Protein AF-A0AAW0IHX3-F1 (afdb_monomer_lite)

Structure (mmCIF, N/CA/C/O backbone):
data_AF-A0AAW0IHX3-F1
#
_entry.id   AF-A0AAW0IHX3-F1
#
loop_
_atom_site.group_PDB
_atom_site.id
_atom_site.type_symbol
_atom_site.label_atom_id
_atom_site.label_alt_id
_atom_site.label_comp_id
_atom_site.label_asym_id
_atom_site.label_entity_id
_atom_site.label_seq_id
_atom_site.pdbx_PDB_ins_code
_atom_site.Cartn_x
_atom_site.Cartn_y
_atom_site.Cartn_z
_atom_site.occupancy
_atom_site.B_iso_or_equiv
_atom_site.auth_seq_id
_atom_site.auth_comp_id
_atom_site.auth_asym_id
_atom_site.auth_atom_id
_atom_site.pdbx_PDB_model_num
ATOM 1 N N . MET A 1 1 ? -5.216 -9.446 25.957 1.00 57.12 1 MET A N 1
ATOM 2 C CA . MET A 1 1 ? -5.315 -8.265 25.065 1.00 57.12 1 MET A CA 1
ATOM 3 C C . MET A 1 1 ? -5.755 -8.734 23.684 1.00 57.12 1 MET A C 1
ATOM 5 O O . MET A 1 1 ? -5.254 -9.753 23.235 1.00 57.12 1 MET A O 1
ATOM 9 N N . THR A 1 2 ? -6.696 -8.056 23.021 1.00 69.50 2 THR A N 1
ATOM 10 C CA . THR A 1 2 ? -7.179 -8.471 21.688 1.00 69.50 2 THR A CA 1
ATOM 11 C C . THR A 1 2 ? -6.215 -8.044 20.578 1.00 69.50 2 THR A C 1
ATOM 13 O O . THR A 1 2 ? -6.018 -6.844 20.378 1.00 69.50 2 THR A O 1
ATOM 16 N N . THR A 1 3 ? -5.701 -8.994 19.799 1.00 82.88 3 THR A N 1
ATOM 17 C CA . THR A 1 3 ? -4.815 -8.763 18.642 1.00 82.88 3 THR A CA 1
ATOM 18 C C . THR A 1 3 ? -5.499 -7.957 17.532 1.00 82.88 3 THR A C 1
ATOM 20 O O . THR A 1 3 ? -6.647 -8.215 17.170 1.00 82.88 3 THR A O 1
ATOM 23 N N . THR A 1 4 ? -4.835 -6.928 17.014 1.00 85.62 4 THR A N 1
ATOM 24 C CA . THR A 1 4 ? -5.223 -6.173 15.814 1.00 85.62 4 THR A CA 1
ATOM 25 C C . THR A 1 4 ? -4.758 -6.935 14.582 1.00 85.62 4 THR A C 1
ATOM 27 O O . THR A 1 4 ? -3.584 -7.268 14.488 1.00 85.62 4 THR A O 1
ATOM 30 N N . ARG A 1 5 ? -5.655 -7.211 13.638 1.00 87.94 5 ARG A N 1
ATOM 31 C CA . ARG A 1 5 ? -5.316 -7.947 12.415 1.00 87.94 5 ARG A CA 1
ATOM 32 C C . ARG A 1 5 ? -5.155 -6.972 11.257 1.00 87.94 5 ARG A C 1
ATOM 34 O O . ARG A 1 5 ? -6.000 -6.093 11.088 1.00 87.94 5 ARG A O 1
ATOM 41 N N . VAL A 1 6 ? -4.089 -7.132 10.486 1.00 89.06 6 VAL A N 1
ATOM 42 C CA . VAL A 1 6 ? -3.817 -6.386 9.254 1.00 89.06 6 VAL A CA 1
ATOM 43 C C . VAL A 1 6 ? -3.766 -7.390 8.110 1.00 89.06 6 VAL A C 1
ATOM 45 O O . VAL A 1 6 ? -3.046 -8.379 8.180 1.00 89.06 6 VAL A O 1
ATOM 48 N N . TYR A 1 7 ? -4.530 -7.148 7.053 1.00 88.44 7 TYR A N 1
ATOM 49 C CA . TYR A 1 7 ? -4.532 -8.007 5.873 1.00 88.44 7 TYR A CA 1
ATOM 50 C C . TYR A 1 7 ? -3.811 -7.291 4.739 1.00 88.44 7 TYR A C 1
ATOM 52 O O . TYR A 1 7 ? -4.197 -6.190 4.350 1.00 88.44 7 TYR A O 1
ATOM 60 N N . VAL A 1 8 ? -2.757 -7.912 4.223 1.00 89.62 8 VAL A N 1
ATOM 61 C CA . VAL A 1 8 ? -2.025 -7.443 3.048 1.00 89.62 8 VAL A CA 1
ATOM 62 C C . VAL A 1 8 ? -2.529 -8.258 1.866 1.00 89.62 8 VAL A C 1
ATOM 64 O O . VAL A 1 8 ? -2.062 -9.368 1.606 1.00 89.62 8 VAL A O 1
ATOM 67 N N . VAL A 1 9 ? -3.542 -7.715 1.198 1.00 86.06 9 VAL A N 1
ATOM 68 C CA . VAL A 1 9 ? -4.160 -8.330 0.023 1.00 86.06 9 VAL A CA 1
ATOM 69 C C . VAL A 1 9 ? -3.419 -7.854 -1.219 1.00 86.06 9 VAL A C 1
ATOM 71 O O . VAL A 1 9 ? -3.250 -6.650 -1.404 1.00 86.06 9 VAL A O 1
ATOM 74 N N . TYR A 1 10 ? -2.952 -8.778 -2.054 1.00 86.12 10 TYR A N 1
ATOM 75 C CA . TYR A 1 10 ? -2.171 -8.427 -3.237 1.00 86.12 10 TYR A CA 1
ATOM 76 C C . TYR A 1 10 ? -2.374 -9.405 -4.391 1.00 86.12 10 TYR A C 1
ATOM 78 O O . TYR A 1 10 ? -2.813 -10.538 -4.212 1.00 86.12 10 TYR A O 1
ATOM 86 N N . TYR A 1 11 ? -2.000 -8.958 -5.583 1.00 83.12 11 TYR A N 1
ATOM 87 C CA . TYR A 1 11 ? -1.895 -9.769 -6.788 1.00 83.12 11 TYR A CA 1
ATOM 88 C C . TYR A 1 11 ? -0.521 -9.514 -7.420 1.00 83.12 11 TYR A C 1
ATOM 90 O O . TYR A 1 11 ? -0.034 -8.380 -7.410 1.00 83.12 11 TYR A O 1
ATOM 98 N N . SER A 1 12 ? 0.128 -10.552 -7.949 1.00 83.75 12 SER A N 1
ATOM 99 C CA . SER A 1 12 ? 1.419 -10.411 -8.624 1.00 83.75 12 SER A CA 1
ATOM 100 C C . SER A 1 12 ? 1.607 -11.457 -9.713 1.00 83.75 12 SER A C 1
ATOM 102 O O . SER A 1 12 ? 1.508 -12.647 -9.435 1.00 83.75 12 SER A O 1
ATOM 104 N N . LEU A 1 13 ? 1.936 -11.000 -10.925 1.00 80.94 13 LEU A N 1
ATOM 105 C CA . LEU A 1 13 ? 2.270 -11.871 -12.056 1.00 80.94 13 LEU A CA 1
ATOM 106 C C . LEU A 1 13 ? 3.765 -12.226 -12.103 1.00 80.94 13 LEU A C 1
ATOM 108 O O . LEU A 1 13 ? 4.137 -13.350 -12.414 1.00 80.94 13 LEU A O 1
ATOM 112 N N . HIS A 1 14 ? 4.625 -11.256 -11.781 1.00 83.69 14 HIS A N 1
ATOM 113 C CA . HIS A 1 14 ? 6.085 -11.368 -11.908 1.00 83.69 14 HIS A CA 1
ATOM 114 C C . HIS A 1 14 ? 6.816 -11.242 -10.560 1.00 83.69 14 HIS A C 1
ATOM 116 O O . HIS A 1 14 ? 7.972 -10.841 -10.526 1.00 83.69 14 HIS A O 1
ATOM 122 N N . GLY A 1 15 ? 6.134 -11.453 -9.431 1.00 88.81 15 GLY A N 1
ATOM 123 C CA . GLY A 1 15 ? 6.738 -11.431 -8.089 1.00 88.81 15 GLY A CA 1
ATOM 124 C C . GLY A 1 15 ? 7.062 -10.046 -7.502 1.00 88.81 15 GLY A C 1
ATOM 125 O O . GLY A 1 15 ? 7.165 -9.908 -6.292 1.00 88.81 15 GLY A O 1
ATOM 126 N N . HIS A 1 16 ? 7.148 -8.976 -8.296 1.00 93.88 16 HIS A N 1
ATOM 127 C CA . HIS A 1 16 ? 7.488 -7.632 -7.790 1.00 93.88 16 HIS A CA 1
ATOM 128 C C . HIS A 1 16 ? 6.536 -7.131 -6.692 1.00 93.88 16 HIS A C 1
ATOM 130 O O . HIS A 1 16 ? 6.966 -6.593 -5.672 1.00 93.88 16 HIS A O 1
ATOM 136 N N . VAL A 1 17 ? 5.225 -7.310 -6.895 1.00 92.94 17 VAL A N 1
ATOM 137 C CA . VAL A 1 17 ? 4.208 -6.913 -5.905 1.00 92.94 17 VAL A CA 1
ATOM 138 C C . VAL A 1 17 ? 4.218 -7.867 -4.713 1.00 92.94 17 VAL A C 1
ATOM 140 O O . VAL A 1 17 ? 3.988 -7.422 -3.596 1.00 92.94 17 VAL A O 1
ATOM 143 N N . GLU A 1 18 ? 4.537 -9.145 -4.920 1.00 93.19 18 GLU A N 1
ATOM 144 C CA . GLU A 1 18 ? 4.732 -10.100 -3.827 1.00 93.19 18 GLU A CA 1
ATOM 145 C C . GLU A 1 18 ? 5.894 -9.681 -2.917 1.00 93.19 18 GLU A C 1
ATOM 147 O O . GLU A 1 18 ? 5.727 -9.627 -1.699 1.00 93.19 18 GLU A O 1
ATOM 152 N N . THR A 1 19 ? 7.045 -9.315 -3.486 1.00 97.00 19 THR A N 1
ATOM 153 C CA . THR A 1 19 ? 8.199 -8.811 -2.728 1.00 97.00 19 THR A CA 1
ATOM 154 C C . THR A 1 19 ? 7.819 -7.573 -1.917 1.00 97.00 19 THR A C 1
ATOM 156 O O . THR A 1 19 ? 8.082 -7.509 -0.717 1.00 97.00 19 THR A O 1
ATOM 159 N N . MET A 1 20 ? 7.108 -6.623 -2.531 1.00 97.56 20 MET A N 1
ATOM 160 C CA . MET A 1 20 ? 6.588 -5.450 -1.822 1.00 97.56 20 MET A CA 1
ATOM 161 C C . MET A 1 20 ? 5.604 -5.841 -0.709 1.00 97.56 20 MET A C 1
ATOM 163 O O . MET A 1 20 ? 5.701 -5.321 0.399 1.00 97.56 20 MET A O 1
ATOM 167 N N . ALA A 1 21 ? 4.684 -6.776 -0.964 1.00 95.75 21 ALA A N 1
ATOM 168 C CA . ALA A 1 21 ? 3.698 -7.239 0.011 1.00 95.75 21 ALA A CA 1
ATOM 169 C C . ALA A 1 21 ? 4.365 -7.886 1.232 1.00 95.75 21 ALA A C 1
ATOM 171 O O . ALA A 1 21 ? 3.960 -7.628 2.367 1.00 95.75 21 ALA A O 1
ATOM 172 N N . ARG A 1 22 ? 5.418 -8.684 1.017 1.00 96.50 22 ARG A N 1
ATOM 173 C CA . ARG A 1 22 ? 6.225 -9.280 2.092 1.00 96.50 22 ARG A CA 1
ATOM 174 C C . ARG A 1 22 ? 6.874 -8.204 2.957 1.00 96.50 22 ARG A C 1
ATOM 176 O O . ARG A 1 22 ? 6.823 -8.309 4.180 1.00 96.50 22 ARG A O 1
ATOM 183 N N . GLU A 1 23 ? 7.394 -7.135 2.362 1.00 97.62 23 GLU A N 1
ATOM 184 C CA . GLU A 1 23 ? 7.945 -6.014 3.133 1.00 97.62 23 GLU A CA 1
ATOM 185 C C . GLU A 1 23 ? 6.883 -5.205 3.877 1.00 97.62 23 GLU A C 1
ATOM 187 O O . GLU A 1 23 ? 7.080 -4.863 5.044 1.00 97.62 23 GLU A O 1
ATOM 192 N N . VAL A 1 24 ? 5.716 -4.966 3.272 1.00 96.81 24 VAL A N 1
ATOM 193 C CA . VAL A 1 24 ? 4.570 -4.365 3.975 1.00 96.81 24 VAL A CA 1
ATOM 194 C C . VAL A 1 24 ? 4.177 -5.224 5.182 1.00 96.81 24 VAL A C 1
ATOM 196 O O . VAL A 1 24 ? 3.977 -4.699 6.279 1.00 96.81 24 VAL A O 1
ATOM 199 N N . GLN A 1 25 ? 4.112 -6.547 5.019 1.00 94.94 25 GLN A N 1
ATOM 200 C CA . GLN A 1 25 ? 3.820 -7.471 6.115 1.00 94.94 25 GLN A CA 1
ATOM 201 C C . GLN A 1 25 ? 4.887 -7.392 7.215 1.00 94.94 25 GLN A C 1
ATOM 203 O O . GLN A 1 25 ? 4.541 -7.287 8.395 1.00 94.94 25 GLN A O 1
ATOM 208 N N . ARG A 1 26 ? 6.177 -7.410 6.851 1.00 94.50 26 ARG A N 1
ATOM 209 C CA . ARG A 1 26 ? 7.289 -7.257 7.802 1.00 94.50 26 ARG A CA 1
ATOM 210 C C . ARG A 1 26 ? 7.170 -5.956 8.587 1.00 94.50 26 ARG A C 1
ATOM 212 O O . ARG A 1 26 ? 7.271 -5.984 9.810 1.00 94.50 26 ARG A O 1
ATOM 219 N N . GLY A 1 27 ? 6.889 -4.849 7.908 1.00 93.88 27 GLY A N 1
ATOM 220 C CA . GLY A 1 27 ? 6.652 -3.548 8.526 1.00 93.88 27 GLY A CA 1
ATOM 221 C C . GLY A 1 27 ? 5.501 -3.560 9.528 1.00 93.88 27 GLY A C 1
ATOM 222 O O . GLY A 1 27 ? 5.648 -3.104 10.662 1.00 93.88 27 GLY A O 1
ATOM 223 N N . ALA A 1 28 ? 4.362 -4.135 9.138 1.00 92.06 28 ALA A N 1
ATOM 224 C CA . ALA A 1 28 ? 3.187 -4.243 9.998 1.00 92.06 28 ALA A CA 1
ATOM 225 C C . ALA A 1 28 ? 3.446 -5.114 11.243 1.00 92.06 28 ALA A C 1
ATOM 227 O O . ALA A 1 28 ? 3.027 -4.757 12.346 1.00 92.06 28 ALA A O 1
ATOM 228 N N . ASN A 1 29 ? 4.191 -6.213 11.092 1.00 89.62 29 ASN A N 1
ATOM 229 C CA . ASN A 1 29 ? 4.589 -7.082 12.203 1.00 89.62 29 ASN A CA 1
ATOM 230 C C . ASN A 1 29 ? 5.676 -6.451 13.093 1.00 89.62 29 ASN A C 1
ATOM 232 O O . ASN A 1 29 ? 5.719 -6.723 14.291 1.00 89.62 29 ASN A O 1
ATOM 236 N N . ALA A 1 30 ? 6.519 -5.559 12.563 1.00 87.31 30 ALA A N 1
ATOM 237 C CA . ALA A 1 30 ? 7.581 -4.896 13.325 1.00 87.31 30 ALA A CA 1
ATOM 238 C C . ALA A 1 30 ? 7.064 -3.969 14.438 1.00 87.31 30 ALA A C 1
ATOM 240 O O . ALA A 1 30 ? 7.813 -3.647 15.363 1.00 87.31 30 ALA A O 1
ATOM 241 N N . VAL A 1 31 ? 5.772 -3.610 14.421 1.00 73.94 31 VAL A N 1
ATOM 242 C CA . VAL A 1 31 ? 5.093 -2.952 15.554 1.00 73.94 31 VAL A CA 1
ATOM 243 C C . VAL A 1 31 ? 5.245 -3.766 16.858 1.00 73.94 31 VAL A C 1
ATOM 245 O O . VAL A 1 31 ? 5.145 -3.205 17.949 1.00 73.94 31 VAL A O 1
ATOM 248 N N . GLN A 1 32 ? 5.562 -5.065 16.767 1.00 58.25 32 GLN A N 1
ATOM 249 C CA . GLN A 1 32 ? 5.815 -5.959 17.899 1.00 58.25 32 GLN A CA 1
ATOM 250 C C . GLN A 1 32 ? 7.248 -5.929 18.485 1.00 58.25 32 GLN A C 1
ATOM 252 O O . GLN A 1 32 ? 7.412 -6.421 19.598 1.00 58.25 32 GLN A O 1
ATOM 257 N N . HIS A 1 33 ? 8.276 -5.392 17.804 1.00 47.62 33 HIS A N 1
ATOM 258 C CA . HIS A 1 33 ? 9.694 -5.680 18.141 1.00 47.62 33 H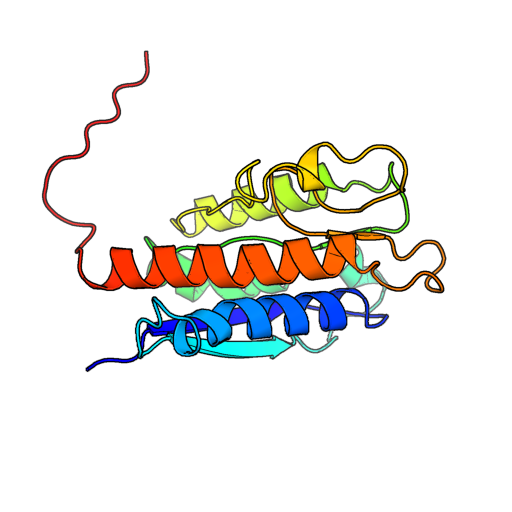IS A CA 1
ATOM 259 C C . HIS A 1 33 ? 10.630 -4.464 18.366 1.00 47.62 33 HIS A C 1
ATOM 261 O O . HIS A 1 33 ? 11.846 -4.628 18.389 1.00 47.62 33 HIS A O 1
ATOM 267 N N . GLY A 1 34 ? 10.113 -3.245 18.555 1.00 43.88 34 GLY A N 1
ATOM 268 C CA . GLY A 1 34 ? 10.930 -2.051 18.858 1.00 43.88 34 GLY A CA 1
ATOM 269 C C . GLY A 1 34 ? 10.996 -1.655 20.343 1.00 43.88 34 GLY A C 1
ATOM 270 O O . GLY A 1 34 ? 10.252 -2.166 21.169 1.00 43.88 34 GLY A O 1
ATOM 271 N N . ALA A 1 35 ? 11.814 -0.650 20.684 1.00 43.22 35 ALA A N 1
ATOM 272 C CA . ALA A 1 35 ? 11.821 -0.018 22.019 1.00 43.22 35 ALA A CA 1
ATOM 273 C C . ALA A 1 35 ? 10.464 0.628 22.404 1.00 43.22 35 ALA A C 1
ATOM 275 O O . ALA A 1 35 ? 10.203 0.874 23.574 1.00 43.22 35 ALA A O 1
ATOM 276 N N . ASN A 1 36 ? 9.585 0.827 21.411 1.00 45.81 36 ASN A N 1
ATOM 277 C CA . ASN A 1 36 ? 8.172 1.195 21.546 1.00 45.81 36 ASN A CA 1
ATOM 278 C C . ASN A 1 36 ? 7.240 0.061 21.055 1.00 45.81 36 ASN A C 1
ATOM 280 O O . ASN A 1 36 ? 6.198 0.330 20.460 1.00 45.81 36 ASN A O 1
ATOM 284 N N . ALA A 1 37 ? 7.641 -1.207 21.215 1.00 47.50 37 ALA A N 1
ATOM 285 C CA . ALA A 1 37 ? 6.877 -2.383 20.806 1.00 47.50 37 ALA A CA 1
ATOM 286 C C . ALA A 1 37 ? 5.513 -2.389 21.488 1.00 47.50 37 ALA A C 1
ATOM 288 O O . ALA A 1 37 ? 5.384 -2.672 22.680 1.00 47.50 37 ALA A O 1
ATOM 289 N N . VAL A 1 38 ? 4.466 -2.117 20.720 1.00 49.72 38 VAL A N 1
ATOM 290 C CA . VAL A 1 38 ? 3.107 -2.234 21.227 1.00 49.72 38 VAL A CA 1
ATOM 291 C C . VAL A 1 38 ? 2.623 -3.617 20.805 1.00 49.72 38 VAL A C 1
ATOM 293 O O . VAL A 1 38 ? 2.149 -3.792 19.684 1.00 49.72 38 VAL A O 1
ATOM 296 N N . GLN A 1 39 ? 2.717 -4.606 21.697 1.00 59.22 39 GLN A N 1
ATOM 297 C CA . GLN A 1 39 ? 2.256 -5.985 21.467 1.00 59.22 39 GLN A CA 1
ATOM 298 C C . GLN A 1 39 ? 0.830 -6.047 20.889 1.00 59.22 39 GLN A C 1
ATOM 300 O O . GLN A 1 39 ? -0.045 -5.279 21.297 1.00 59.22 39 GLN A O 1
ATOM 305 N N . GLY A 1 40 ? 0.576 -6.971 19.958 1.00 71.44 40 GLY A N 1
ATOM 306 C CA . GLY A 1 40 ? -0.779 -7.290 19.493 1.00 71.44 40 GLY A CA 1
ATOM 307 C C . GLY A 1 40 ? -1.178 -6.726 18.127 1.00 71.44 40 GLY A C 1
ATOM 308 O O . GLY A 1 40 ? -2.321 -6.300 17.989 1.00 71.44 40 GLY A O 1
ATOM 309 N N . VAL A 1 41 ? -0.282 -6.717 17.133 1.00 81.44 41 VAL A N 1
ATOM 310 C CA . VAL A 1 41 ? -0.651 -6.608 15.703 1.00 81.44 41 VAL A CA 1
ATOM 311 C C . VAL A 1 41 ? -0.205 -7.869 14.972 1.00 81.44 41 VAL A C 1
ATOM 313 O O . VAL A 1 41 ? 0.942 -8.251 15.123 1.00 81.44 41 VAL A O 1
ATOM 316 N N . GLU A 1 42 ? -1.064 -8.488 14.174 1.00 85.12 42 GLU A N 1
ATOM 317 C CA . GLU A 1 42 ? -0.737 -9.643 13.333 1.00 85.12 42 GLU A CA 1
ATOM 318 C C . GLU A 1 42 ? -1.066 -9.314 11.876 1.00 85.12 42 GLU A C 1
ATOM 320 O O . GLU A 1 42 ? -2.214 -8.982 11.565 1.00 85.12 42 GLU A O 1
ATOM 325 N N . ALA A 1 43 ? -0.068 -9.384 10.993 1.00 85.69 43 ALA A N 1
ATOM 326 C CA . ALA A 1 43 ? -0.239 -9.141 9.568 1.00 85.69 43 ALA A CA 1
ATOM 327 C C . ALA A 1 43 ? -0.254 -10.446 8.758 1.00 85.69 43 ALA A C 1
ATOM 329 O O . ALA A 1 43 ? 0.708 -11.219 8.778 1.00 85.69 43 ALA A O 1
ATOM 330 N N . THR A 1 44 ? -1.317 -10.663 7.986 1.00 87.06 44 THR A N 1
ATOM 331 C CA . THR A 1 44 ? -1.504 -11.841 7.128 1.00 87.06 44 THR A CA 1
ATOM 332 C C . THR A 1 44 ? -1.417 -11.443 5.655 1.00 87.06 44 THR A C 1
ATOM 334 O O . THR A 1 44 ? -2.086 -10.502 5.228 1.00 87.06 44 THR A O 1
ATOM 337 N N . LEU A 1 45 ? -0.610 -12.165 4.873 1.00 84.56 45 LEU A N 1
ATOM 338 C CA . LEU A 1 45 ? -0.581 -12.048 3.413 1.00 84.56 45 LEU A CA 1
ATOM 339 C C . LEU A 1 45 ? -1.737 -12.840 2.806 1.00 84.56 45 LEU A C 1
ATOM 341 O O . LEU A 1 45 ? -1.871 -14.030 3.084 1.00 84.56 45 LEU A O 1
ATOM 345 N N . TRP A 1 46 ? -2.504 -12.206 1.926 1.00 79.94 46 TRP A N 1
ATOM 346 C CA . TRP A 1 46 ? -3.502 -12.865 1.089 1.00 79.94 46 TRP A CA 1
ATOM 347 C C . TRP A 1 46 ? -3.219 -12.555 -0.376 1.00 79.94 46 TRP A C 1
ATOM 349 O O . TRP A 1 46 ? -3.464 -11.448 -0.852 1.00 79.94 46 TRP A O 1
ATOM 359 N N . GLN A 1 47 ? -2.688 -13.547 -1.088 1.00 75.25 47 GLN A N 1
ATOM 360 C CA . GLN A 1 47 ? -2.535 -13.458 -2.531 1.00 75.25 47 GLN A CA 1
ATOM 361 C C . GLN A 1 47 ? -3.869 -13.791 -3.191 1.00 75.25 47 GLN A C 1
ATOM 363 O O . GLN A 1 47 ? -4.442 -14.851 -2.942 1.00 75.25 47 GLN A O 1
ATOM 368 N N . VAL A 1 48 ? -4.353 -12.895 -4.041 1.00 70.62 48 VAL A N 1
ATOM 369 C CA . VAL A 1 48 ? -5.461 -13.189 -4.944 1.00 70.62 48 VAL A CA 1
ATOM 370 C C . VAL A 1 48 ? -4.892 -14.063 -6.068 1.00 70.62 48 VAL A C 1
ATOM 372 O O . VAL A 1 48 ? -4.001 -13.592 -6.784 1.00 70.62 48 VAL A O 1
ATOM 375 N N . PRO A 1 49 ? -5.325 -15.332 -6.201 1.00 58.06 49 PRO A N 1
ATOM 376 C CA . PRO A 1 49 ? -4.820 -16.211 -7.247 1.00 58.06 49 PRO A CA 1
ATOM 377 C C . PRO A 1 49 ? -5.168 -15.644 -8.626 1.00 58.06 49 PRO A C 1
ATOM 379 O O . PRO A 1 49 ? -6.259 -15.104 -8.828 1.00 58.06 49 PRO A O 1
ATOM 382 N N . GLU A 1 50 ? -4.241 -15.783 -9.577 1.00 58.94 50 GLU A N 1
ATOM 383 C CA . GLU A 1 50 ? -4.521 -15.477 -10.977 1.00 58.94 50 GLU A CA 1
ATOM 384 C C . GLU A 1 50 ? -5.606 -16.432 -11.475 1.00 58.94 50 GLU A C 1
ATOM 386 O O . GLU A 1 50 ? -5.406 -17.644 -11.542 1.00 58.94 50 GLU A O 1
ATOM 391 N N . THR A 1 51 ? -6.774 -15.885 -11.775 1.00 55.34 51 THR A N 1
ATOM 392 C CA . THR A 1 51 ? -7.950 -16.651 -12.211 1.00 55.34 51 THR A CA 1
ATOM 393 C C . THR A 1 51 ? -8.472 -16.161 -13.556 1.00 55.34 51 THR A C 1
ATOM 395 O O . THR A 1 51 ? -9.455 -16.694 -14.069 1.00 55.34 51 THR A O 1
ATOM 398 N N . LEU A 1 52 ? -7.824 -15.152 -14.145 1.00 52.72 52 LEU A N 1
ATOM 399 C CA . LEU A 1 52 ? -8.336 -14.387 -15.267 1.00 52.72 52 LEU A CA 1
ATOM 400 C C . LEU A 1 52 ? -7.412 -14.544 -16.478 1.00 52.72 52 LEU A C 1
ATOM 402 O O . LEU A 1 52 ? -6.189 -14.530 -16.380 1.00 52.72 52 LEU A O 1
ATOM 406 N N . SER A 1 53 ? -8.003 -14.699 -17.662 1.00 59.56 53 SER A N 1
ATOM 407 C CA . SER A 1 53 ? -7.233 -14.690 -18.907 1.00 59.56 53 SER A CA 1
ATOM 408 C C . SER A 1 53 ? -6.647 -13.294 -19.169 1.00 59.56 53 SER A C 1
ATOM 410 O O . SER A 1 53 ? -7.191 -12.289 -18.703 1.00 59.56 53 SER A O 1
ATOM 412 N N . ASN A 1 54 ? -5.586 -13.198 -19.983 1.00 57.12 54 ASN A N 1
ATOM 413 C CA . ASN A 1 54 ? -4.955 -11.921 -20.372 1.00 57.12 54 ASN A CA 1
ATOM 414 C C . ASN A 1 54 ? -5.957 -10.854 -20.862 1.00 57.12 54 ASN A C 1
ATOM 416 O O . ASN A 1 54 ? -5.744 -9.659 -20.672 1.00 57.12 54 ASN A O 1
ATOM 420 N N . THR A 1 55 ? -7.077 -11.272 -21.454 1.00 54.91 55 THR A N 1
ATOM 421 C CA . THR A 1 55 ? -8.165 -10.395 -21.914 1.00 54.91 55 THR A CA 1
ATOM 422 C C . THR A 1 55 ? -9.004 -9.816 -20.768 1.00 54.91 55 THR A C 1
ATOM 424 O O . THR A 1 55 ? -9.504 -8.698 -20.872 1.00 54.91 55 THR A O 1
ATOM 427 N N . ILE A 1 56 ? -9.168 -10.552 -19.667 1.00 53.19 56 ILE A N 1
ATOM 428 C CA . ILE A 1 56 ? -9.908 -10.095 -18.485 1.00 53.19 56 ILE A CA 1
ATOM 429 C C . ILE A 1 56 ? -9.002 -9.255 -17.571 1.00 53.19 56 ILE A C 1
ATOM 431 O O . ILE A 1 56 ? -9.480 -8.301 -16.966 1.00 53.19 56 ILE A O 1
ATOM 435 N N . LEU A 1 57 ? -7.689 -9.509 -17.553 1.00 52.50 57 LEU A N 1
ATOM 436 C CA . LEU A 1 57 ? -6.706 -8.663 -16.857 1.00 52.50 57 LEU A CA 1
ATOM 437 C C . LEU A 1 57 ? -6.685 -7.212 -17.371 1.00 52.50 57 LEU A C 1
ATOM 439 O O . LEU A 1 57 ? -6.409 -6.289 -16.608 1.00 52.50 57 LEU A O 1
ATOM 443 N N . GLN A 1 58 ? -7.066 -6.982 -18.632 1.00 52.19 58 GLN A N 1
ATOM 444 C CA . GLN A 1 58 ? -7.274 -5.633 -19.181 1.00 52.19 58 GLN A CA 1
ATOM 445 C C . GLN A 1 58 ? -8.520 -4.923 -18.609 1.00 52.19 58 GLN A C 1
ATOM 447 O O . GLN A 1 58 ? -8.692 -3.721 -18.808 1.00 52.19 58 GLN A O 1
ATOM 452 N N . LYS A 1 59 ? -9.384 -5.633 -17.872 1.00 47.47 59 LYS A N 1
ATOM 453 C CA . LYS A 1 59 ? -10.586 -5.116 -17.204 1.00 47.47 59 LYS A CA 1
ATOM 454 C C . LYS A 1 59 ? -10.419 -5.219 -15.683 1.00 47.47 59 LYS A C 1
ATOM 456 O O . LYS A 1 59 ? -10.885 -6.152 -15.034 1.00 47.47 59 LYS A O 1
ATOM 461 N N . PHE A 1 60 ? -9.742 -4.232 -15.106 1.00 50.09 60 PHE A N 1
ATOM 462 C CA . PHE A 1 60 ? -9.314 -4.189 -13.701 1.00 50.09 60 PHE A CA 1
ATOM 463 C C . PHE A 1 60 ? -10.466 -3.939 -12.695 1.00 50.09 60 PHE A C 1
ATOM 465 O O . PHE A 1 60 ? -10.525 -2.893 -12.049 1.00 50.09 60 PHE A O 1
ATOM 472 N N . LYS A 1 61 ? -11.416 -4.877 -12.563 1.00 56.12 61 LYS A N 1
ATOM 473 C CA . LYS A 1 61 ? -12.568 -4.733 -11.644 1.00 56.12 61 LYS A CA 1
ATOM 474 C C . LYS A 1 61 ? -12.980 -6.000 -10.874 1.00 56.12 61 LYS A C 1
ATOM 476 O O . LYS A 1 61 ? -13.704 -5.895 -9.893 1.00 56.12 61 LYS A O 1
ATOM 481 N N . ALA A 1 62 ? -12.437 -7.171 -11.214 1.00 60.84 62 ALA A N 1
ATOM 482 C CA . ALA A 1 62 ? -12.902 -8.458 -10.682 1.00 60.84 62 ALA A CA 1
ATOM 483 C C . ALA A 1 62 ? -12.853 -8.597 -9.145 1.00 60.84 62 ALA A C 1
ATOM 485 O O . ALA A 1 62 ? -13.777 -9.154 -8.559 1.00 60.84 62 ALA A O 1
ATOM 486 N N . PHE A 1 63 ? -11.818 -8.068 -8.474 1.00 62.22 63 PHE A N 1
ATOM 487 C CA . PHE A 1 63 ? -11.743 -8.126 -7.007 1.00 62.22 63 PHE A CA 1
ATOM 488 C C . PHE A 1 63 ? -12.856 -7.302 -6.349 1.00 62.22 63 PHE A C 1
ATOM 490 O O . PHE A 1 63 ? -13.564 -7.814 -5.490 1.00 62.22 63 PHE A O 1
ATOM 497 N N . PHE A 1 64 ? -13.047 -6.047 -6.770 1.00 61.75 64 PHE A N 1
ATOM 498 C CA . PHE A 1 64 ? -14.081 -5.184 -6.194 1.00 61.75 64 PHE A CA 1
ATOM 499 C C . PHE A 1 64 ? -15.494 -5.592 -6.626 1.00 61.75 64 PHE A C 1
ATOM 501 O O . PHE A 1 64 ? -16.416 -5.492 -5.817 1.00 61.75 64 PHE A O 1
ATOM 508 N N . ASP A 1 65 ? -15.672 -6.136 -7.829 1.00 65.62 65 ASP A N 1
ATOM 509 C CA . ASP A 1 65 ? -16.955 -6.702 -8.262 1.00 65.62 65 ASP A CA 1
ATOM 510 C C . ASP A 1 65 ? -17.376 -7.889 -7.380 1.00 65.62 65 ASP A C 1
ATOM 512 O O . ASP A 1 65 ? -18.554 -8.036 -7.059 1.00 65.62 65 ASP A O 1
ATOM 516 N N . ALA A 1 66 ? -16.411 -8.672 -6.882 1.00 68.31 66 ALA A N 1
ATOM 517 C CA . ALA A 1 66 ? -16.654 -9.745 -5.917 1.00 68.31 66 ALA A CA 1
ATOM 518 C C . ALA A 1 66 ? -16.935 -9.248 -4.481 1.00 68.31 66 ALA A C 1
ATOM 520 O O . ALA A 1 66 ? -17.210 -10.055 -3.596 1.00 68.31 66 ALA A O 1
ATOM 521 N N . THR A 1 67 ? -16.891 -7.934 -4.221 1.00 76.25 67 THR A N 1
ATOM 522 C CA . THR A 1 67 ? -17.114 -7.356 -2.879 1.00 76.25 67 THR A CA 1
ATOM 523 C C . THR A 1 67 ? -18.502 -6.744 -2.671 1.00 76.25 67 THR A C 1
ATOM 525 O O . THR A 1 67 ? -18.705 -6.034 -1.685 1.00 76.25 67 THR A O 1
ATOM 528 N N . HIS A 1 68 ? -19.475 -7.019 -3.550 1.00 80.12 68 HIS A N 1
ATOM 529 C CA . HIS A 1 68 ? -20.828 -6.452 -3.450 1.00 80.12 68 HIS A CA 1
ATOM 530 C C . HIS A 1 68 ? -21.471 -6.657 -2.070 1.00 80.12 68 HIS A C 1
ATOM 532 O O . HIS A 1 68 ? -21.995 -5.707 -1.500 1.00 80.12 68 HIS A O 1
ATOM 538 N N . GLU A 1 69 ? -21.389 -7.857 -1.495 1.00 82.06 69 GLU A N 1
ATOM 539 C CA . GLU A 1 69 ? -21.983 -8.149 -0.182 1.00 82.06 69 GLU A CA 1
ATOM 540 C C . GLU A 1 69 ? -21.305 -7.375 0.960 1.00 82.06 69 GLU A C 1
ATOM 542 O O . GLU A 1 69 ? -21.972 -6.882 1.874 1.00 82.06 69 GLU A O 1
ATOM 547 N N . LEU A 1 70 ? -19.978 -7.208 0.895 1.00 83.62 70 LEU A N 1
ATOM 548 C CA . LEU A 1 70 ? -19.214 -6.413 1.864 1.00 83.62 70 LEU A CA 1
ATOM 549 C C . LEU A 1 70 ? -19.577 -4.929 1.776 1.00 83.62 70 LEU A C 1
ATOM 551 O O . LEU A 1 70 ? -19.696 -4.263 2.803 1.00 83.62 70 LEU A O 1
ATOM 555 N N . TRP A 1 71 ? -19.783 -4.431 0.556 1.00 86.50 71 TRP A N 1
ATOM 556 C CA . TRP A 1 71 ? -20.270 -3.078 0.318 1.00 86.50 71 TRP A CA 1
ATOM 557 C C . TRP A 1 71 ? -21.706 -2.912 0.830 1.00 86.50 71 TRP A C 1
ATOM 559 O O . TRP A 1 71 ? -21.981 -1.993 1.597 1.00 86.50 71 TRP A O 1
ATOM 569 N N . ALA A 1 72 ? -22.616 -3.818 0.469 1.00 84.56 72 ALA A N 1
ATOM 570 C CA . ALA A 1 72 ? -24.030 -3.738 0.830 1.00 84.56 72 ALA A CA 1
ATOM 571 C C . ALA A 1 72 ? -24.236 -3.771 2.353 1.00 84.56 72 ALA A C 1
ATOM 573 O O . ALA A 1 72 ? -25.060 -3.034 2.888 1.00 84.56 72 ALA A O 1
ATOM 574 N N . SER A 1 73 ? -23.443 -4.580 3.061 1.00 87.81 73 SER A N 1
ATOM 575 C CA . SER A 1 73 ? -23.443 -4.659 4.528 1.00 87.81 73 SER A CA 1
ATOM 576 C C . SER A 1 73 ? -22.596 -3.585 5.220 1.00 87.81 73 SER A C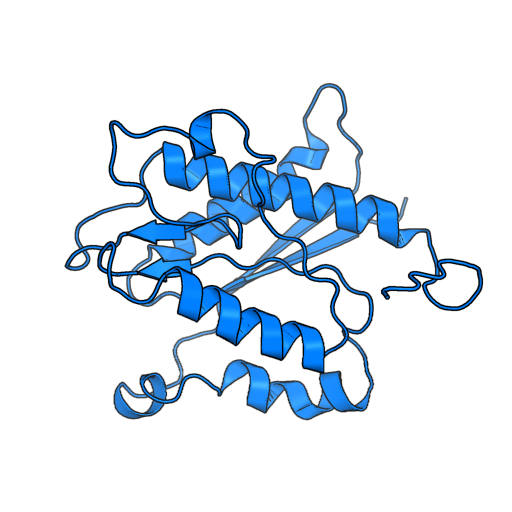 1
ATOM 578 O O . SER A 1 73 ? -22.585 -3.526 6.449 1.00 87.81 73 SER A O 1
ATOM 580 N N . GLN A 1 74 ? -21.871 -2.753 4.462 1.00 86.00 74 GLN A N 1
ATOM 581 C CA . GLN A 1 74 ? -20.911 -1.768 4.979 1.00 86.00 74 GLN A CA 1
ATOM 582 C C . GLN A 1 74 ? -19.837 -2.392 5.893 1.00 86.00 74 GLN A C 1
ATOM 584 O O . GLN A 1 74 ? -19.281 -1.735 6.772 1.00 86.00 74 GLN A O 1
ATOM 589 N N . ALA A 1 75 ? -19.497 -3.665 5.674 1.00 86.31 75 ALA A N 1
ATOM 590 C CA . ALA A 1 75 ? -18.601 -4.430 6.540 1.00 86.31 75 ALA A CA 1
ATOM 591 C C . ALA A 1 75 ? -17.168 -3.874 6.595 1.00 86.31 75 ALA A C 1
ATOM 593 O O . ALA A 1 75 ? -16.431 -4.173 7.538 1.00 86.31 75 ALA A O 1
ATOM 594 N N . LEU A 1 76 ? -16.756 -3.087 5.595 1.00 87.75 76 LEU A N 1
ATOM 595 C CA . LEU A 1 76 ? -15.434 -2.458 5.519 1.00 87.75 76 LEU A CA 1
ATOM 596 C C . LEU A 1 76 ? -15.419 -0.992 5.978 1.00 87.75 76 LEU A C 1
ATOM 598 O O . LEU A 1 76 ? -14.334 -0.424 6.124 1.00 87.75 76 LEU A O 1
ATOM 602 N N . ALA A 1 77 ? -16.579 -0.400 6.267 1.00 89.94 77 ALA A N 1
ATOM 603 C CA . ALA A 1 77 ? -16.670 1.004 6.643 1.00 89.94 77 ALA A CA 1
ATOM 604 C C . ALA A 1 77 ? -15.842 1.311 7.906 1.00 89.94 77 ALA A C 1
ATOM 606 O O . ALA A 1 77 ? -15.806 0.538 8.868 1.00 89.94 77 ALA A O 1
ATOM 607 N N . GLY A 1 78 ? -15.125 2.437 7.887 1.00 89.25 78 GLY A N 1
ATOM 608 C CA . GLY A 1 78 ? -14.251 2.886 8.975 1.00 89.25 78 GLY A CA 1
ATOM 609 C C . GLY A 1 78 ? -12.944 2.096 9.129 1.00 89.25 78 GLY A C 1
ATOM 610 O O . GLY A 1 78 ? -12.110 2.458 9.961 1.00 89.25 78 GLY A O 1
ATOM 611 N N . LYS A 1 79 ? -12.713 1.033 8.345 1.00 90.50 79 LYS A N 1
ATOM 612 C CA . LYS A 1 79 ? -11.448 0.286 8.399 1.00 90.50 79 LYS A CA 1
ATOM 613 C C . LYS A 1 79 ? -10.346 1.043 7.648 1.00 90.50 79 LYS A C 1
ATOM 615 O O . LYS A 1 79 ? -10.574 1.454 6.509 1.00 90.50 79 LYS A O 1
ATOM 620 N N . PRO A 1 80 ? -9.148 1.206 8.236 1.00 94.25 80 PRO A N 1
ATOM 621 C CA . PRO A 1 80 ? -8.006 1.779 7.531 1.00 94.25 80 PRO A CA 1
ATOM 622 C C . PRO A 1 80 ? -7.540 0.907 6.365 1.00 94.25 80 PRO A C 1
ATOM 624 O O . PRO A 1 80 ? -7.471 -0.315 6.492 1.00 94.25 80 PRO A O 1
ATOM 627 N N . ALA A 1 81 ? -7.163 1.541 5.259 1.00 94.44 81 ALA A N 1
ATOM 628 C CA . ALA A 1 81 ? -6.561 0.891 4.102 1.00 94.44 81 ALA A CA 1
ATOM 629 C C . ALA A 1 81 ? -5.499 1.784 3.463 1.00 94.44 81 ALA A C 1
ATOM 631 O O . ALA A 1 81 ? -5.689 2.989 3.323 1.00 94.44 81 ALA A O 1
ATOM 632 N N . GLY A 1 82 ? -4.398 1.181 3.027 1.00 94.81 82 GLY A N 1
ATOM 633 C CA . GLY A 1 82 ? -3.408 1.831 2.173 1.00 94.81 82 GLY A CA 1
ATOM 634 C C . GLY A 1 82 ? -3.156 0.998 0.927 1.00 94.81 82 GLY A C 1
ATOM 635 O O . GLY A 1 82 ? -3.551 -0.165 0.857 1.00 94.81 82 GLY A O 1
ATOM 636 N N . VAL A 1 83 ? -2.499 1.601 -0.058 1.00 94.81 83 VAL A N 1
ATOM 637 C CA . VAL A 1 83 ? -2.273 0.987 -1.371 1.00 94.81 83 VAL A CA 1
ATOM 638 C C . VAL A 1 83 ? -0.785 0.948 -1.690 1.00 94.81 83 VAL A C 1
ATOM 640 O O . VAL A 1 83 ? -0.037 1.841 -1.293 1.00 94.81 83 VAL A O 1
ATOM 643 N N . PHE A 1 84 ? -0.350 -0.091 -2.391 1.00 95.69 84 PHE A N 1
ATOM 644 C CA . PHE A 1 84 ? 0.999 -0.210 -2.936 1.00 95.69 84 PHE A CA 1
ATOM 645 C C . PHE A 1 84 ? 0.926 -0.891 -4.303 1.00 95.69 84 PHE A C 1
ATOM 647 O O . PHE A 1 84 ? -0.029 -1.616 -4.582 1.00 95.69 84 PHE A O 1
ATOM 654 N N . TRP A 1 85 ? 1.891 -0.627 -5.182 1.00 94.25 85 TRP A N 1
ATOM 655 C CA . TRP A 1 85 ? 1.800 -1.061 -6.581 1.00 94.25 85 TRP A CA 1
ATOM 656 C C . TRP A 1 85 ? 3.160 -1.316 -7.238 1.00 94.25 85 TRP A C 1
ATOM 658 O O . TRP A 1 85 ? 4.218 -0.960 -6.718 1.00 94.25 85 TRP A O 1
ATOM 668 N N . SER A 1 86 ? 3.124 -1.911 -8.429 1.00 93.56 86 SER A N 1
ATOM 669 C CA . SER A 1 86 ? 4.261 -2.015 -9.343 1.00 93.56 86 SER A CA 1
ATOM 670 C C . SER A 1 86 ? 3.868 -1.449 -10.708 1.00 93.56 86 SER A C 1
ATOM 672 O O . SER A 1 86 ? 2.721 -1.581 -11.128 1.00 93.56 86 SER A O 1
ATOM 674 N N . THR A 1 87 ? 4.804 -0.786 -11.382 1.00 91.88 87 THR A N 1
ATOM 675 C CA . THR A 1 87 ? 4.634 -0.245 -12.745 1.00 91.88 87 THR A CA 1
ATOM 676 C C . THR A 1 87 ? 5.872 -0.546 -13.578 1.00 91.88 87 THR A C 1
ATOM 678 O O . THR A 1 87 ? 6.944 -0.730 -13.013 1.00 91.88 87 THR A O 1
ATOM 681 N N . GLY A 1 88 ? 5.773 -0.567 -14.909 1.00 88.25 88 GLY A N 1
ATOM 682 C CA . GLY A 1 88 ? 6.951 -0.789 -15.760 1.00 88.25 88 GLY A CA 1
ATOM 683 C C . GLY A 1 88 ? 7.997 0.322 -15.606 1.00 88.25 88 GLY A C 1
ATOM 684 O O . GLY A 1 88 ? 9.148 0.069 -15.276 1.00 88.25 88 GLY A O 1
ATOM 685 N N . PHE A 1 89 ? 7.594 1.578 -15.776 1.00 84.25 89 PHE A N 1
ATOM 686 C CA . PHE A 1 89 ? 8.504 2.728 -15.810 1.00 84.25 89 PHE A CA 1
ATOM 687 C C . PHE A 1 89 ? 7.809 4.001 -15.308 1.00 84.25 89 PHE A C 1
ATOM 689 O O . PHE A 1 89 ? 6.613 3.995 -15.012 1.00 84.25 89 PHE A O 1
ATOM 696 N N . HIS A 1 90 ? 8.544 5.115 -15.225 1.00 80.12 90 HIS A N 1
ATOM 697 C CA . HIS A 1 90 ? 8.069 6.367 -14.620 1.00 80.12 90 HIS A CA 1
ATOM 698 C C . HIS A 1 90 ? 6.727 6.887 -15.155 1.00 80.12 90 HIS A C 1
ATOM 700 O O . HIS A 1 90 ? 5.897 7.322 -14.360 1.00 80.12 90 HIS A O 1
ATOM 706 N N . GLY A 1 91 ? 6.506 6.813 -16.470 1.00 79.31 91 GLY A N 1
ATOM 707 C CA . GLY A 1 91 ? 5.260 7.232 -17.124 1.00 79.31 91 GLY A CA 1
ATOM 708 C C . GLY A 1 91 ? 4.126 6.198 -17.084 1.00 79.31 91 GLY A C 1
ATOM 709 O O . GLY A 1 91 ? 3.040 6.470 -17.582 1.00 79.31 91 GLY A O 1
ATOM 710 N N . GLY A 1 92 ? 4.345 5.018 -16.500 1.00 81.12 92 GLY A N 1
ATOM 711 C CA . GLY A 1 92 ? 3.435 3.869 -16.558 1.00 81.12 92 GLY A CA 1
ATOM 712 C C . GLY A 1 92 ? 2.234 3.929 -15.609 1.00 81.12 92 GLY A C 1
ATOM 713 O O . GLY A 1 92 ? 1.886 2.910 -15.024 1.00 81.12 92 GLY A O 1
ATOM 714 N N . GLY A 1 93 ? 1.627 5.102 -15.401 1.00 80.81 93 GLY A N 1
ATOM 715 C CA . GLY A 1 93 ? 0.376 5.224 -14.636 1.00 80.81 93 GLY A CA 1
ATOM 716 C C . GLY A 1 93 ? 0.504 5.117 -13.110 1.00 80.81 93 GLY A C 1
ATOM 717 O O . GLY A 1 93 ? -0.481 4.828 -12.443 1.00 80.81 93 GLY A O 1
ATOM 718 N N . ARG A 1 94 ? 1.686 5.381 -12.535 1.00 80.62 94 ARG A N 1
ATOM 719 C CA . ARG A 1 94 ? 1.991 5.229 -11.092 1.00 80.62 94 ARG A CA 1
ATOM 720 C C . ARG A 1 94 ? 0.941 5.830 -10.159 1.00 80.62 94 ARG A C 1
ATOM 722 O O . ARG A 1 94 ? 0.475 5.167 -9.241 1.00 80.62 94 ARG A O 1
ATOM 729 N N . GLU A 1 95 ? 0.605 7.095 -10.378 1.00 89.12 95 GLU A N 1
ATOM 730 C CA . GLU A 1 95 ? -0.339 7.810 -9.519 1.00 89.12 95 GLU A CA 1
ATOM 731 C C . GLU A 1 95 ? -1.781 7.485 -9.884 1.00 89.12 95 GLU A C 1
ATOM 733 O O . GLU A 1 95 ? -2.621 7.360 -9.000 1.00 89.12 95 GLU A O 1
ATOM 738 N N . LEU A 1 96 ? -2.061 7.248 -11.168 1.00 89.19 96 LEU A N 1
ATOM 739 C CA . LEU A 1 96 ? -3.399 6.895 -11.625 1.00 89.19 96 LEU A CA 1
ATOM 740 C C . LEU A 1 96 ? -3.858 5.540 -11.065 1.00 89.19 96 LEU A C 1
ATOM 742 O O . LEU A 1 96 ? -5.011 5.411 -10.653 1.00 89.19 96 LEU A O 1
ATOM 746 N N . THR A 1 97 ? -2.965 4.552 -10.971 1.00 87.31 97 THR A N 1
ATOM 747 C CA . THR A 1 97 ? -3.243 3.268 -10.306 1.00 87.31 97 THR A CA 1
ATOM 748 C C . THR A 1 97 ? -3.662 3.476 -8.848 1.00 87.31 97 THR A C 1
ATOM 750 O O . THR A 1 97 ? -4.629 2.874 -8.377 1.00 87.31 97 THR A O 1
ATOM 753 N N . ALA A 1 98 ? -2.985 4.377 -8.131 1.00 88.69 98 ALA A N 1
ATOM 754 C CA . ALA A 1 98 ? -3.351 4.706 -6.759 1.00 88.69 98 ALA A CA 1
ATOM 755 C C . ALA A 1 98 ? -4.698 5.448 -6.695 1.00 88.69 98 ALA A C 1
ATOM 757 O O . ALA A 1 98 ? -5.587 5.034 -5.954 1.00 88.69 98 ALA A O 1
ATOM 758 N N . LEU A 1 99 ? -4.886 6.492 -7.508 1.00 89.62 99 LEU A N 1
ATOM 759 C CA . LEU A 1 99 ? -6.105 7.310 -7.538 1.00 89.62 99 LEU A CA 1
ATOM 760 C C . LEU A 1 99 ? -7.353 6.487 -7.871 1.00 89.62 99 LEU A C 1
ATOM 762 O O . LEU A 1 99 ? -8.380 6.623 -7.208 1.00 89.62 99 LEU A O 1
ATOM 766 N N . THR A 1 100 ? -7.261 5.583 -8.845 1.00 88.25 100 THR A N 1
ATOM 767 C CA . THR A 1 100 ? -8.376 4.694 -9.201 1.00 88.25 100 THR A CA 1
ATOM 768 C C . THR A 1 100 ? -8.706 3.723 -8.067 1.00 88.25 100 THR A C 1
ATOM 770 O O . THR A 1 10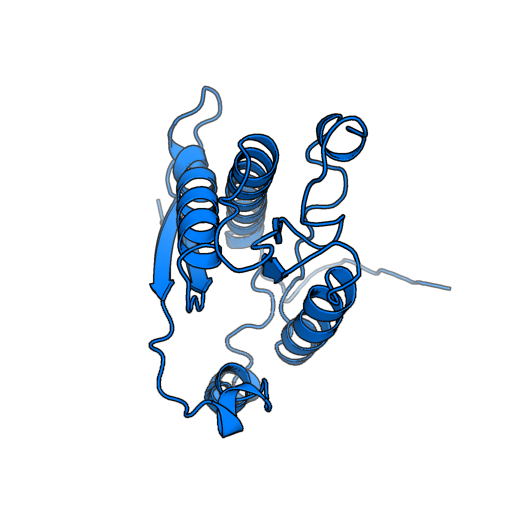0 ? -9.881 3.512 -7.775 1.00 88.25 100 THR A O 1
ATOM 773 N N . THR A 1 101 ? -7.708 3.223 -7.335 1.00 88.12 101 THR A N 1
ATOM 774 C CA . THR A 1 101 ? -7.936 2.370 -6.156 1.00 88.12 101 THR A CA 1
ATOM 775 C C . THR A 1 101 ? -8.566 3.146 -4.996 1.00 88.12 101 THR A C 1
ATOM 777 O O . THR A 1 101 ? -9.484 2.644 -4.348 1.00 88.12 101 THR A O 1
ATOM 780 N N . ILE A 1 102 ? -8.138 4.390 -4.756 1.00 91.31 102 ILE A N 1
ATOM 781 C CA . ILE A 1 102 ? -8.679 5.252 -3.690 1.00 91.31 102 ILE A CA 1
ATOM 782 C C . ILE A 1 102 ? -10.187 5.465 -3.866 1.00 91.31 102 ILE A C 1
ATOM 784 O O . ILE A 1 102 ? -10.920 5.436 -2.878 1.00 91.31 102 ILE A O 1
ATOM 788 N N . THR A 1 103 ? -10.676 5.603 -5.103 1.00 91.62 103 THR A N 1
ATOM 789 C CA . THR A 1 103 ? -12.128 5.701 -5.336 1.00 91.62 103 THR A CA 1
ATOM 790 C C . THR A 1 103 ? -12.871 4.451 -4.859 1.00 91.62 103 THR A C 1
ATOM 792 O O . THR A 1 103 ? -13.921 4.569 -4.236 1.00 91.62 103 THR A O 1
ATOM 795 N N . GLN A 1 104 ? -12.312 3.252 -5.048 1.00 87.94 104 GLN A N 1
ATOM 796 C CA . GLN A 1 104 ? -12.932 2.011 -4.568 1.00 87.94 104 GLN A CA 1
ATOM 797 C C . GLN A 1 104 ? -12.948 1.932 -3.035 1.00 87.94 104 GLN A C 1
ATOM 799 O O . GLN A 1 104 ? -13.955 1.529 -2.453 1.00 87.94 104 GLN A O 1
ATOM 804 N N . LEU A 1 105 ? -11.875 2.381 -2.372 1.00 91.62 105 LEU A N 1
ATOM 805 C CA . LEU A 1 105 ? -11.837 2.492 -0.908 1.00 91.62 105 LEU A CA 1
ATOM 806 C C . LEU A 1 105 ? -12.939 3.425 -0.390 1.00 91.62 105 LEU A C 1
ATOM 808 O O . LEU A 1 105 ? -13.620 3.094 0.580 1.00 91.62 105 LEU A O 1
ATOM 812 N N . ALA A 1 106 ? -13.147 4.557 -1.068 1.00 92.62 106 ALA A N 1
ATOM 813 C CA . ALA A 1 106 ? -14.188 5.516 -0.716 1.00 92.62 106 ALA A CA 1
ATOM 814 C C . ALA A 1 106 ? -15.597 4.916 -0.849 1.00 92.62 106 ALA A C 1
ATOM 816 O O . ALA A 1 106 ? -16.416 5.089 0.050 1.00 92.62 106 ALA A O 1
ATOM 817 N N . HIS A 1 107 ? -15.869 4.152 -1.913 1.00 90.69 107 HIS A N 1
ATOM 818 C CA . HIS A 1 107 ? -17.154 3.461 -2.090 1.00 90.69 107 HIS A CA 1
ATOM 819 C C . HIS A 1 107 ? -17.454 2.446 -0.974 1.00 90.69 107 HIS A C 1
ATOM 821 O O . HIS A 1 107 ? -18.616 2.258 -0.618 1.00 90.69 107 HIS A O 1
ATOM 827 N N . HIS A 1 108 ? -16.424 1.819 -0.399 1.00 88.81 108 HIS A N 1
ATOM 828 C CA . HIS A 1 108 ? -16.536 0.912 0.753 1.00 88.81 108 HIS A CA 1
ATOM 829 C C . HIS A 1 108 ? -16.544 1.622 2.116 1.00 88.81 108 HIS A C 1
ATOM 831 O O . HIS A 1 108 ? -16.593 0.960 3.153 1.00 88.81 108 HIS A O 1
ATOM 837 N N . GLY A 1 109 ? -16.464 2.957 2.144 1.00 90.00 109 GLY A N 1
ATOM 838 C CA . GLY A 1 109 ? -16.399 3.738 3.383 1.00 90.00 109 GLY A CA 1
ATOM 839 C C . GLY A 1 109 ? -15.104 3.532 4.176 1.00 90.00 109 GLY A C 1
ATOM 840 O O . GLY A 1 109 ? -15.075 3.776 5.384 1.00 90.00 109 GLY A O 1
ATOM 841 N N . MET A 1 110 ? -14.041 3.042 3.534 1.00 93.50 110 MET A N 1
ATOM 842 C CA . MET A 1 110 ? -12.754 2.789 4.182 1.00 93.50 110 MET A CA 1
ATOM 843 C C . MET A 1 110 ? -11.977 4.088 4.403 1.00 93.50 110 MET A C 1
ATOM 845 O O . MET A 1 110 ? -12.093 5.052 3.646 1.00 93.50 110 MET A O 1
ATOM 849 N N . LEU A 1 111 ? -11.124 4.098 5.426 1.00 94.12 111 LEU A N 1
ATOM 850 C CA . LEU A 1 111 ? -10.256 5.232 5.722 1.00 94.12 111 LEU A CA 1
ATOM 851 C C . LEU A 1 111 ? -8.946 5.080 4.957 1.00 94.12 111 LEU A C 1
ATOM 853 O O . LEU A 1 111 ? -8.116 4.235 5.295 1.00 94.12 111 LEU A O 1
ATOM 857 N N . PHE A 1 112 ? -8.751 5.898 3.928 1.00 95.38 112 PHE A N 1
ATOM 858 C CA . PHE A 1 112 ? -7.501 5.887 3.184 1.00 95.38 112 PHE A CA 1
ATOM 859 C C . PHE A 1 112 ? -6.347 6.432 4.039 1.00 95.38 112 PHE A C 1
ATOM 861 O O . PHE A 1 112 ? -6.373 7.575 4.494 1.00 95.38 112 PHE A O 1
ATOM 868 N N . VAL A 1 113 ? -5.323 5.603 4.234 1.00 96.56 113 VAL A N 1
ATOM 869 C CA . VAL A 1 113 ? -4.068 5.936 4.908 1.00 96.56 113 VAL A CA 1
ATOM 870 C C . VAL A 1 113 ? -2.959 5.999 3.853 1.00 96.56 113 VAL A C 1
ATOM 872 O O . VAL A 1 113 ? -2.460 4.951 3.427 1.00 96.56 113 VAL A O 1
ATOM 875 N N . PRO A 1 114 ? -2.569 7.205 3.407 1.00 95.88 114 PRO A N 1
ATOM 876 C CA . PRO A 1 114 ? -1.483 7.367 2.451 1.00 95.88 114 PRO A CA 1
ATOM 877 C C . PRO A 1 114 ? -0.121 7.109 3.104 1.00 95.88 114 PRO A C 1
ATOM 879 O O . PRO A 1 114 ? 0.044 7.265 4.315 1.00 95.88 114 PRO A O 1
ATOM 882 N N . LEU A 1 115 ? 0.889 6.810 2.281 1.00 94.69 115 LEU A N 1
ATOM 883 C CA . LEU A 1 115 ? 2.286 6.921 2.716 1.00 94.69 115 LEU A CA 1
ATOM 884 C C . LEU A 1 115 ? 2.622 8.380 3.067 1.00 94.69 115 LEU A C 1
ATOM 886 O O . LEU A 1 115 ? 3.324 8.645 4.033 1.00 94.69 115 LEU A O 1
ATOM 890 N N . GLY A 1 116 ? 2.101 9.337 2.298 1.00 93.81 116 GLY A N 1
ATOM 891 C CA . GLY A 1 116 ? 2.414 10.753 2.434 1.00 93.81 116 GLY A CA 1
ATOM 892 C C . GLY A 1 116 ? 3.914 11.022 2.301 1.00 93.81 116 GLY A C 1
ATOM 893 O O . GLY A 1 116 ? 4.654 10.259 1.685 1.00 93.81 116 GLY A O 1
ATOM 894 N N . TYR A 1 117 ? 4.368 12.107 2.923 1.00 94.88 117 TYR A N 1
ATOM 895 C CA . TYR A 1 117 ? 5.795 12.411 3.080 1.00 94.88 117 TYR A CA 1
ATOM 896 C C . TYR A 1 117 ? 6.347 11.950 4.440 1.00 94.88 117 TYR A C 1
ATOM 898 O O . TYR A 1 117 ? 7.429 12.359 4.855 1.00 94.88 117 TYR A O 1
ATOM 906 N N . THR A 1 118 ? 5.618 11.086 5.154 1.00 93.31 118 THR A N 1
ATOM 907 C CA . THR A 1 118 ? 5.949 10.680 6.531 1.00 93.31 118 THR A CA 1
ATOM 908 C C . THR A 1 118 ? 7.145 9.721 6.602 1.00 93.31 118 THR A C 1
ATOM 910 O O . THR A 1 118 ? 7.775 9.607 7.653 1.00 93.31 118 THR A O 1
ATOM 913 N N . PHE A 1 119 ? 7.532 9.114 5.472 1.00 93.62 119 PHE A N 1
ATOM 914 C CA . PHE A 1 119 ? 8.794 8.378 5.312 1.00 93.62 119 PHE A CA 1
ATOM 915 C C . PHE A 1 119 ? 10.045 9.287 5.356 1.00 93.62 119 PHE A C 1
ATOM 917 O O . PHE A 1 119 ? 11.168 8.799 5.462 1.00 93.62 119 PHE A O 1
ATOM 924 N N . GLY A 1 120 ? 9.877 10.613 5.323 1.00 93.50 120 GLY A N 1
ATOM 925 C CA . GLY A 1 120 ? 10.964 11.567 5.535 1.00 93.50 120 GLY A CA 1
ATOM 926 C C . GLY A 1 120 ? 11.873 11.741 4.318 1.00 93.50 120 GLY A C 1
ATOM 927 O O . GLY A 1 120 ? 11.405 11.764 3.179 1.00 93.50 120 GLY A O 1
ATOM 928 N N . SER A 1 121 ? 13.179 11.897 4.557 1.00 92.00 121 SER A N 1
ATOM 929 C CA . SER A 1 121 ? 14.173 12.269 3.535 1.00 92.00 121 SER A CA 1
ATOM 930 C C . SER A 1 121 ? 14.197 11.332 2.324 1.00 92.00 121 SER A C 1
ATOM 932 O O . SER A 1 121 ? 14.404 11.797 1.206 1.00 92.00 121 SER A O 1
ATOM 934 N N . GLY A 1 122 ? 13.887 10.043 2.499 1.00 89.50 122 GLY A N 1
ATOM 935 C CA . GLY A 1 122 ? 13.805 9.087 1.391 1.00 89.50 122 GLY A CA 1
ATOM 936 C C . GLY A 1 122 ? 12.743 9.438 0.335 1.00 89.50 122 GLY A C 1
ATOM 937 O O . GLY A 1 122 ? 12.871 9.053 -0.831 1.00 89.50 122 GLY A O 1
ATOM 938 N N . MET A 1 123 ? 11.726 10.234 0.688 1.00 92.38 123 MET A N 1
ATOM 939 C CA . MET A 1 123 ? 10.758 10.771 -0.279 1.00 92.38 123 MET A CA 1
ATOM 940 C C . MET A 1 123 ? 11.378 11.828 -1.197 1.00 92.38 123 MET A C 1
ATOM 942 O O . MET A 1 123 ? 11.024 11.877 -2.373 1.00 92.38 123 MET A O 1
ATOM 946 N N . PHE A 1 124 ? 12.358 12.587 -0.706 1.00 92.31 124 PHE A N 1
ATOM 947 C CA . PHE A 1 124 ? 13.040 13.672 -1.421 1.00 92.31 124 PHE A CA 1
ATOM 948 C C . PHE A 1 124 ? 14.352 13.248 -2.096 1.00 92.31 124 PHE A C 1
ATOM 950 O O . PHE A 1 124 ? 15.005 14.074 -2.718 1.00 92.31 124 PHE A O 1
ATOM 957 N N . GLU A 1 125 ? 14.749 11.979 -1.975 1.00 92.19 125 GLU A N 1
ATOM 958 C CA . GLU A 1 125 ? 15.898 11.405 -2.694 1.00 92.19 125 GLU A CA 1
ATOM 959 C C . GLU A 1 125 ? 15.725 11.575 -4.226 1.00 92.19 125 GLU A C 1
ATOM 961 O O . GLU A 1 125 ? 14.638 11.310 -4.742 1.00 92.19 125 GLU A O 1
ATOM 966 N N . MET A 1 126 ? 16.754 12.022 -4.950 1.00 92.12 126 MET A N 1
ATOM 967 C CA . MET A 1 126 ? 16.667 12.311 -6.394 1.00 92.12 126 MET A CA 1
ATOM 968 C C . MET A 1 126 ? 17.775 11.667 -7.238 1.00 92.12 126 MET A C 1
ATOM 970 O O . MET A 1 126 ? 17.751 11.805 -8.460 1.00 92.12 126 MET A O 1
ATOM 974 N N . ASN A 1 127 ? 18.747 10.995 -6.623 1.00 92.25 127 ASN A N 1
ATOM 975 C CA . ASN A 1 127 ? 19.865 10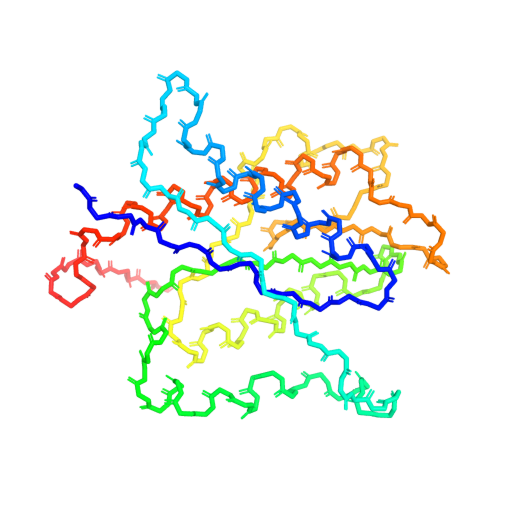.378 -7.331 1.00 92.25 127 ASN A CA 1
ATOM 976 C C . ASN A 1 127 ? 19.476 9.033 -7.947 1.00 92.25 127 ASN A C 1
ATOM 978 O O . ASN A 1 127 ? 20.102 8.608 -8.916 1.00 92.25 127 ASN A O 1
ATOM 982 N N . GLU A 1 128 ? 18.442 8.372 -7.420 1.00 87.56 128 GLU A N 1
ATOM 983 C CA . GLU A 1 128 ? 17.986 7.081 -7.917 1.00 87.56 128 GLU A CA 1
ATOM 984 C C . GLU A 1 128 ? 16.526 7.092 -8.373 1.00 87.56 128 GLU A C 1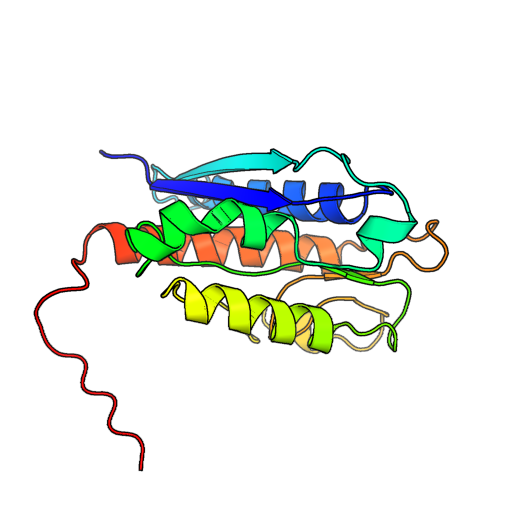
ATOM 986 O O . GLU A 1 128 ? 15.609 7.661 -7.770 1.00 87.56 128 GLU A O 1
ATOM 991 N N . VAL A 1 129 ? 16.288 6.354 -9.453 1.00 89.31 129 VAL A N 1
ATOM 992 C CA . VAL A 1 129 ? 14.949 6.048 -9.940 1.00 89.31 129 VAL A CA 1
ATOM 993 C C . VAL A 1 129 ? 14.221 5.155 -8.933 1.00 89.31 129 VAL A C 1
ATOM 995 O O . VAL A 1 129 ? 14.569 3.986 -8.746 1.00 89.31 129 VAL A O 1
ATOM 998 N N . LYS A 1 130 ? 13.150 5.693 -8.336 1.00 91.38 130 LYS A N 1
ATOM 999 C CA . LYS A 1 130 ? 12.321 4.994 -7.344 1.00 91.38 130 LYS A CA 1
ATOM 1000 C C . LYS A 1 130 ? 10.826 5.061 -7.659 1.00 91.38 130 LYS A C 1
ATOM 1002 O O . LYS A 1 130 ? 10.306 6.112 -8.047 1.00 91.38 130 LYS A O 1
ATOM 1007 N N . GLY A 1 131 ? 10.127 3.955 -7.431 1.00 93.50 131 GLY A N 1
ATOM 1008 C CA . GLY A 1 131 ? 8.676 3.812 -7.521 1.00 93.50 131 GLY A CA 1
ATOM 1009 C C . GLY A 1 131 ? 7.924 4.411 -6.325 1.00 93.50 131 GLY A C 1
ATOM 1010 O O . GLY A 1 131 ? 8.519 4.942 -5.386 1.00 93.50 131 GLY A O 1
ATOM 1011 N N . GLY A 1 132 ? 6.592 4.342 -6.356 1.00 93.44 132 GLY A N 1
ATOM 1012 C CA . GLY A 1 132 ? 5.719 4.901 -5.311 1.00 93.44 132 GLY A CA 1
ATOM 1013 C C . GLY A 1 132 ? 5.507 6.414 -5.414 1.00 93.44 132 GLY A C 1
ATOM 1014 O O . GLY A 1 132 ? 6.071 7.068 -6.290 1.00 93.44 132 GLY A O 1
ATOM 1015 N N . SER A 1 133 ? 4.672 6.965 -4.543 1.00 95.00 133 SER A N 1
ATOM 1016 C CA . SER A 1 133 ? 4.400 8.401 -4.413 1.00 95.00 133 SER A CA 1
ATOM 1017 C C . SER A 1 133 ? 3.844 8.698 -3.015 1.00 95.00 133 SER A C 1
ATOM 1019 O O . SER A 1 133 ? 3.800 7.817 -2.156 1.00 95.00 133 SER A O 1
ATOM 1021 N N . ALA A 1 134 ? 3.371 9.922 -2.773 1.00 95.38 134 ALA A N 1
ATOM 1022 C CA . ALA A 1 134 ? 2.652 10.236 -1.538 1.00 95.38 134 ALA A CA 1
ATOM 1023 C C . ALA A 1 134 ? 1.385 9.371 -1.346 1.00 95.38 134 ALA A C 1
ATOM 1025 O O . ALA A 1 134 ? 0.929 9.203 -0.219 1.00 95.38 134 ALA A O 1
ATOM 1026 N N . TYR A 1 135 ? 0.827 8.776 -2.405 1.00 96.06 135 TYR A N 1
ATOM 1027 C CA . TYR A 1 135 ? -0.343 7.898 -2.291 1.00 96.06 135 TYR A CA 1
ATOM 1028 C C . TYR A 1 135 ? -0.005 6.505 -1.736 1.00 96.06 135 TYR A C 1
ATOM 1030 O O . TYR A 1 135 ? -0.890 5.823 -1.226 1.00 96.06 135 TYR A O 1
ATOM 1038 N N . GLY A 1 136 ? 1.261 6.085 -1.796 1.00 96.69 136 GLY A N 1
ATOM 1039 C CA . GLY A 1 136 ? 1.686 4.760 -1.356 1.00 96.69 136 GLY A CA 1
ATOM 1040 C C . GLY A 1 136 ? 3.058 4.347 -1.885 1.00 96.69 136 GLY A C 1
ATOM 1041 O O . GLY A 1 136 ? 3.625 4.949 -2.800 1.00 96.69 136 GLY A O 1
ATOM 1042 N N . ALA A 1 137 ? 3.603 3.292 -1.298 1.00 97.25 137 ALA A N 1
ATOM 1043 C CA . ALA A 1 137 ? 4.829 2.651 -1.721 1.00 97.25 137 ALA A CA 1
ATOM 1044 C C . ALA A 1 137 ? 4.633 1.994 -3.088 1.00 97.25 137 ALA A C 1
ATOM 1046 O O . ALA A 1 137 ? 3.559 1.514 -3.444 1.00 97.25 137 ALA A O 1
ATOM 1047 N N . GLY A 1 138 ? 5.703 1.934 -3.864 1.00 95.75 138 GLY A N 1
ATOM 1048 C CA . GLY A 1 138 ? 5.658 1.257 -5.143 1.00 95.75 138 GLY A CA 1
ATOM 1049 C C . GLY A 1 138 ? 7.042 0.999 -5.691 1.00 95.75 138 GLY A C 1
ATOM 1050 O O . GLY A 1 138 ? 8.030 1.542 -5.195 1.00 95.75 138 GLY A O 1
ATOM 1051 N N . THR A 1 139 ? 7.085 0.178 -6.729 1.00 96.19 139 THR A N 1
ATOM 1052 C CA . THR A 1 139 ? 8.319 -0.272 -7.372 1.00 96.19 139 THR A CA 1
ATOM 1053 C C . THR A 1 139 ? 8.213 -0.212 -8.895 1.00 96.19 139 THR A C 1
ATOM 1055 O O . THR A 1 139 ? 7.107 -0.167 -9.450 1.00 96.19 139 THR A O 1
ATOM 1058 N N . PHE A 1 140 ? 9.362 -0.197 -9.569 1.00 94.94 140 PHE A N 1
ATOM 1059 C CA . PHE A 1 140 ? 9.445 -0.374 -11.012 1.00 94.94 140 PHE A CA 1
ATOM 1060 C C . PHE A 1 140 ? 9.897 -1.779 -11.388 1.00 94.94 140 PHE A C 1
ATOM 1062 O O . PHE A 1 140 ? 10.926 -2.239 -10.902 1.00 94.94 140 PHE A O 1
ATOM 1069 N N . ALA A 1 141 ? 9.158 -2.409 -12.298 1.00 92.50 141 ALA A N 1
ATOM 1070 C CA . ALA A 1 141 ? 9.495 -3.712 -12.862 1.00 92.50 141 ALA A CA 1
ATOM 1071 C C . ALA A 1 141 ? 10.320 -3.618 -14.160 1.00 92.50 141 ALA A C 1
ATOM 1073 O O . ALA A 1 141 ? 10.898 -4.614 -14.577 1.00 92.50 141 ALA A O 1
ATOM 1074 N N . ALA A 1 142 ? 10.403 -2.444 -14.802 1.00 88.44 142 ALA A N 1
ATOM 1075 C CA . ALA A 1 142 ? 10.985 -2.276 -16.137 1.00 88.44 142 ALA A CA 1
ATOM 1076 C C . ALA A 1 142 ? 10.350 -3.243 -17.159 1.00 88.44 142 ALA A C 1
ATOM 1078 O O . ALA A 1 142 ? 9.133 -3.227 -17.343 1.00 88.44 142 ALA A O 1
ATOM 1079 N N . ASP A 1 143 ? 11.162 -4.079 -17.799 1.00 87.75 143 ASP A N 1
ATOM 1080 C CA . ASP A 1 143 ? 10.781 -5.184 -18.689 1.00 87.75 143 ASP A CA 1
ATOM 1081 C C . ASP A 1 143 ? 10.473 -6.499 -17.937 1.00 87.75 143 ASP A C 1
ATOM 1083 O O . ASP A 1 143 ? 10.296 -7.549 -18.548 1.00 87.75 143 ASP A O 1
ATOM 1087 N N . GLY A 1 144 ? 10.413 -6.445 -16.606 1.00 87.25 144 GLY A N 1
ATOM 1088 C CA . GLY A 1 144 ? 10.278 -7.583 -15.700 1.00 87.25 144 GLY A CA 1
ATOM 1089 C C . GLY A 1 144 ? 11.593 -8.003 -15.037 1.00 87.25 144 GLY A C 1
ATOM 1090 O O . GLY A 1 144 ? 11.558 -8.812 -14.111 1.00 87.25 144 GLY A O 1
ATOM 1091 N N . SER A 1 145 ? 12.742 -7.467 -15.467 1.00 89.19 145 SER A N 1
ATOM 1092 C CA . SER A 1 145 ? 14.050 -7.811 -14.893 1.00 89.19 145 SER A CA 1
ATOM 1093 C C . SER A 1 145 ? 14.396 -7.020 -13.627 1.00 89.19 145 SER A C 1
ATOM 1095 O O . SER A 1 145 ? 15.096 -7.533 -12.748 1.00 89.19 145 SER A O 1
ATOM 1097 N N . ARG A 1 146 ? 13.909 -5.777 -13.499 1.00 92.38 146 ARG A N 1
ATOM 1098 C CA . ARG A 1 146 ? 14.276 -4.884 -12.392 1.00 92.38 146 ARG A CA 1
ATOM 1099 C C . ARG A 1 146 ? 13.569 -5.294 -11.106 1.00 92.38 146 ARG A C 1
ATOM 1101 O O . ARG A 1 146 ? 12.367 -5.118 -10.972 1.00 92.38 146 ARG A O 1
ATOM 1108 N N . GLN A 1 147 ? 14.340 -5.712 -10.110 1.00 94.69 147 GLN A N 1
ATOM 1109 C CA . GLN A 1 147 ? 13.809 -5.982 -8.777 1.00 94.69 147 GLN A CA 1
ATOM 1110 C C . GLN A 1 147 ? 13.554 -4.695 -7.977 1.00 94.69 147 GLN A C 1
ATOM 1112 O O . GLN A 1 147 ? 14.186 -3.667 -8.250 1.00 94.69 147 GLN A O 1
ATOM 1117 N N . PRO A 1 148 ? 12.649 -4.729 -6.978 1.00 96.56 148 PRO A N 1
ATOM 1118 C CA . PRO A 1 148 ? 12.466 -3.602 -6.079 1.00 96.56 148 PRO A CA 1
ATOM 1119 C C . PRO A 1 148 ? 13.776 -3.191 -5.409 1.00 96.56 148 PRO A C 1
ATOM 1121 O O . PRO A 1 148 ? 14.515 -4.037 -4.906 1.00 96.56 148 PRO A O 1
ATOM 1124 N N . THR A 1 149 ? 14.065 -1.892 -5.404 1.00 96.38 149 THR A N 1
ATOM 1125 C CA . THR A 1 149 ? 15.284 -1.378 -4.772 1.00 96.38 149 THR A CA 1
ATOM 1126 C C . THR A 1 149 ? 15.134 -1.326 -3.261 1.00 96.38 149 THR A C 1
ATOM 1128 O O . THR A 1 149 ? 14.025 -1.262 -2.732 1.00 96.38 149 THR A O 1
ATOM 1131 N N . GLU A 1 150 ? 16.259 -1.264 -2.554 1.00 96.25 150 GLU A N 1
ATOM 1132 C CA . GLU A 1 150 ? 16.281 -1.130 -1.097 1.00 96.25 150 GLU A CA 1
ATOM 1133 C C . GLU A 1 150 ? 15.431 0.062 -0.618 1.00 96.25 150 GLU A C 1
ATOM 1135 O O . GLU A 1 150 ? 14.604 -0.075 0.279 1.00 96.25 150 GLU A O 1
ATOM 1140 N N . LEU A 1 151 ? 15.525 1.215 -1.288 1.00 96.19 151 LEU A N 1
ATOM 1141 C CA . LEU A 1 151 ? 14.704 2.386 -0.968 1.00 96.19 151 LEU A CA 1
ATOM 1142 C C . LEU A 1 151 ? 13.195 2.133 -1.166 1.00 96.19 151 LEU A C 1
ATOM 1144 O O . LEU A 1 151 ? 12.364 2.659 -0.424 1.00 96.19 151 LEU A O 1
ATOM 1148 N N . GLU A 1 152 ? 12.805 1.349 -2.174 1.00 97.31 152 GLU A N 1
ATOM 1149 C CA . GLU A 1 152 ? 11.408 0.957 -2.412 1.00 97.31 152 GLU A CA 1
ATOM 1150 C C . GLU A 1 152 ? 10.893 -0.001 -1.334 1.00 97.31 152 GLU A C 1
ATOM 1152 O O . GLU A 1 152 ? 9.785 0.196 -0.825 1.00 97.31 152 GLU A O 1
ATOM 1157 N N . LEU A 1 153 ? 11.720 -0.965 -0.931 1.00 98.06 153 LEU A N 1
ATOM 1158 C CA . LEU A 1 153 ? 11.434 -1.913 0.145 1.00 98.06 153 LEU A CA 1
ATOM 1159 C C . LEU A 1 153 ? 11.326 -1.209 1.504 1.00 98.06 153 LEU A C 1
ATOM 1161 O O . LEU A 1 153 ? 10.392 -1.471 2.259 1.00 98.06 153 LEU A O 1
ATOM 1165 N N . GLN A 1 154 ? 12.185 -0.227 1.785 1.00 97.19 154 GLN A N 1
ATOM 1166 C CA . GLN A 1 154 ? 12.100 0.589 3.000 1.00 97.19 154 GLN A CA 1
ATOM 1167 C C . GLN A 1 154 ? 10.799 1.398 3.077 1.00 97.19 154 GLN A C 1
ATOM 1169 O O . GLN A 1 154 ? 10.194 1.487 4.148 1.00 97.19 154 GLN A O 1
ATOM 1174 N N . LYS A 1 155 ? 10.317 1.943 1.950 1.00 97.31 155 LYS A N 1
ATOM 1175 C CA . LYS A 1 155 ? 8.996 2.598 1.888 1.00 97.31 155 LYS A CA 1
ATOM 1176 C C . LYS A 1 155 ? 7.866 1.609 2.164 1.00 97.31 155 LYS A C 1
ATOM 1178 O O . LYS A 1 155 ? 6.946 1.943 2.907 1.00 97.31 155 LYS A O 1
ATOM 1183 N N . ALA A 1 156 ? 7.934 0.407 1.591 1.00 97.94 156 ALA A N 1
ATOM 1184 C CA . ALA A 1 156 ? 6.947 -0.649 1.814 1.00 97.94 156 ALA A CA 1
ATOM 1185 C C . ALA A 1 156 ? 6.895 -1.068 3.292 1.00 97.94 156 ALA A C 1
ATOM 1187 O O . ALA A 1 156 ? 5.821 -1.082 3.901 1.00 97.94 156 ALA A O 1
ATOM 1188 N N . PHE A 1 157 ? 8.061 -1.303 3.894 1.00 97.44 157 PHE A N 1
ATOM 1189 C CA . PHE A 1 157 ? 8.205 -1.590 5.317 1.00 97.44 157 PHE A CA 1
ATOM 1190 C C . PHE A 1 157 ? 7.626 -0.462 6.179 1.00 97.44 157 PHE A C 1
ATOM 1192 O O . PHE A 1 157 ? 6.803 -0.697 7.067 1.00 97.44 157 PHE A O 1
ATOM 1199 N N . TYR A 1 158 ? 8.006 0.787 5.901 1.00 96.88 158 TYR A N 1
ATOM 1200 C CA . TYR A 1 158 ? 7.493 1.935 6.639 1.00 96.88 158 TYR A CA 1
ATOM 1201 C C . TYR A 1 158 ? 5.965 2.033 6.540 1.00 96.88 158 TYR A C 1
ATOM 1203 O O . TYR A 1 158 ? 5.299 2.205 7.561 1.00 96.88 158 TYR A O 1
ATOM 1211 N N . GLN A 1 159 ? 5.400 1.880 5.338 1.00 97.31 159 GLN A N 1
ATOM 1212 C CA . GLN A 1 159 ? 3.956 1.939 5.120 1.00 97.31 159 GLN A CA 1
ATOM 1213 C C . GLN A 1 159 ? 3.212 0.866 5.915 1.00 97.31 159 GLN A C 1
ATOM 1215 O O . GLN A 1 159 ? 2.200 1.166 6.552 1.00 97.31 159 GLN A O 1
ATOM 1220 N N . GLY A 1 160 ? 3.721 -0.370 5.906 1.00 95.50 160 GLY A N 1
ATOM 1221 C CA . GLY A 1 160 ? 3.151 -1.468 6.681 1.00 95.50 160 GLY A CA 1
ATOM 1222 C C . GLY A 1 160 ? 3.094 -1.146 8.171 1.00 95.50 160 GLY A C 1
ATOM 1223 O O . GLY A 1 160 ? 2.043 -1.287 8.802 1.00 95.50 160 GLY A O 1
ATOM 1224 N N . ARG A 1 161 ? 4.197 -0.624 8.718 1.00 94.44 161 ARG A N 1
ATOM 1225 C CA . ARG A 1 161 ? 4.268 -0.189 10.118 1.00 94.44 161 ARG A CA 1
ATOM 1226 C C . ARG A 1 161 ? 3.276 0.937 10.411 1.00 94.44 161 ARG A C 1
ATOM 1228 O O . ARG A 1 161 ? 2.526 0.865 11.380 1.00 94.44 161 ARG A O 1
ATOM 1235 N N . TYR A 1 162 ? 3.243 1.953 9.555 1.00 94.31 162 TYR A N 1
ATOM 1236 C CA . TYR A 1 162 ? 2.421 3.145 9.744 1.00 94.31 162 TYR A CA 1
ATOM 1237 C C . TYR A 1 162 ? 0.918 2.827 9.765 1.00 94.31 162 TYR A C 1
ATOM 1239 O O . TYR A 1 162 ? 0.195 3.250 10.671 1.00 94.31 162 TYR A O 1
ATOM 1247 N N . ILE A 1 163 ? 0.445 2.003 8.825 1.00 93.62 163 ILE A N 1
ATOM 1248 C CA . ILE A 1 163 ? -0.958 1.565 8.776 1.00 93.62 163 ILE A CA 1
ATOM 1249 C C . ILE A 1 163 ? -1.307 0.704 9.992 1.00 93.62 163 ILE A C 1
ATOM 1251 O O . ILE A 1 163 ? -2.386 0.862 10.568 1.00 93.62 163 ILE A O 1
ATOM 1255 N N . ALA A 1 164 ? -0.408 -0.189 10.413 1.00 92.12 164 ALA A N 1
ATOM 1256 C CA . ALA A 1 164 ? -0.609 -1.021 11.595 1.00 92.12 164 ALA A CA 1
ATOM 1257 C C . ALA A 1 164 ? -0.766 -0.184 12.877 1.00 92.12 164 ALA A C 1
ATOM 1259 O O . ALA A 1 164 ? -1.677 -0.433 13.674 1.00 92.12 164 ALA A O 1
ATOM 1260 N N . GLU A 1 165 ? 0.068 0.841 13.058 1.00 90.94 165 GLU A N 1
ATOM 1261 C CA . GLU A 1 165 ? -0.029 1.779 14.182 1.00 90.94 165 GLU A CA 1
ATOM 1262 C C . GLU A 1 165 ? -1.360 2.544 14.180 1.00 90.94 165 GLU A C 1
ATOM 1264 O O . GLU A 1 165 ? -2.019 2.639 15.220 1.00 90.94 165 GLU A O 1
ATOM 1269 N N . ILE A 1 166 ? -1.793 3.050 13.021 1.00 90.81 166 ILE A N 1
ATOM 1270 C CA . ILE A 1 166 ? -3.082 3.744 12.869 1.00 90.81 166 ILE A CA 1
ATOM 1271 C C . ILE A 1 166 ? -4.248 2.802 13.174 1.00 90.81 166 ILE A C 1
ATOM 1273 O O . ILE A 1 166 ? -5.120 3.131 13.978 1.00 90.81 166 ILE A O 1
ATOM 1277 N N . THR A 1 167 ? -4.236 1.600 12.598 1.00 89.81 167 THR A N 1
ATOM 1278 C CA . THR A 1 167 ? -5.279 0.585 12.809 1.00 89.81 167 THR A CA 1
ATOM 1279 C C . THR A 1 167 ? -5.410 0.233 14.284 1.00 89.81 167 THR A C 1
ATOM 1281 O O . THR A 1 167 ? -6.514 0.136 14.819 1.00 89.81 167 THR A O 1
ATOM 1284 N N . LYS A 1 168 ? -4.280 0.099 14.979 1.00 87.12 168 LYS A N 1
ATOM 1285 C CA . LYS A 1 168 ? -4.266 -0.162 16.413 1.00 87.12 168 LYS A CA 1
ATOM 1286 C C . LYS A 1 168 ? -4.866 0.981 17.228 1.00 87.12 168 LYS A C 1
ATOM 1288 O O . LYS A 1 168 ? -5.628 0.708 18.151 1.00 87.12 168 LYS A O 1
ATOM 1293 N N . LYS A 1 169 ? -4.543 2.234 16.897 1.00 86.19 169 LYS A N 1
ATOM 1294 C CA . LYS A 1 169 ? -5.107 3.415 17.573 1.00 86.19 169 LYS A CA 1
ATOM 1295 C C . LYS A 1 169 ? -6.625 3.495 17.390 1.00 86.19 169 LYS A C 1
ATOM 1297 O O . LYS A 1 169 ? -7.337 3.761 18.353 1.00 86.19 169 LYS A O 1
ATOM 1302 N N . LEU A 1 170 ? -7.115 3.208 16.185 1.00 86.00 170 LEU A N 1
ATOM 1303 C CA . LEU A 1 170 ? -8.539 3.290 15.848 1.00 86.00 170 LEU A CA 1
ATOM 1304 C C . LEU A 1 170 ? -9.373 2.128 16.399 1.00 86.00 170 LEU A C 1
ATOM 1306 O O . LEU A 1 170 ? -10.563 2.298 16.636 1.00 86.00 170 LEU A O 1
ATOM 1310 N N . LYS A 1 171 ? -8.767 0.965 16.675 1.00 79.69 171 LYS A N 1
ATOM 1311 C CA . LYS A 1 171 ? -9.473 -0.220 17.198 1.00 79.69 171 LYS A CA 1
ATOM 1312 C C . LYS A 1 171 ? -10.304 0.048 18.464 1.00 79.69 171 LYS A C 1
ATOM 1314 O O . LYS A 1 171 ? -11.303 -0.629 18.682 1.00 79.69 171 LYS A O 1
ATOM 1319 N N . ASN A 1 172 ? -9.902 1.021 19.280 1.00 67.62 172 ASN A N 1
ATOM 1320 C CA . ASN A 1 172 ? -10.562 1.340 20.547 1.00 67.62 172 ASN A CA 1
ATOM 1321 C C . ASN A 1 172 ? -11.532 2.534 20.460 1.00 67.62 172 ASN A C 1
ATOM 1323 O O . ASN A 1 172 ? -12.010 2.986 21.497 1.00 67.62 172 ASN A O 1
ATOM 1327 N N . GLN A 1 173 ? -11.815 3.065 19.265 1.00 63.66 173 GLN A N 1
ATOM 1328 C CA . GLN A 1 173 ? -12.707 4.212 19.085 1.00 63.66 173 GLN A CA 1
ATOM 1329 C C . GLN A 1 173 ? -13.883 3.850 18.163 1.00 63.66 173 GLN A C 1
ATOM 1331 O O . GLN A 1 173 ? -13.670 3.595 16.978 1.00 63.66 173 GLN A O 1
ATOM 1336 N N . PRO A 1 174 ? -15.132 3.814 18.665 1.00 56.38 174 PRO A N 1
ATOM 1337 C CA . PRO A 1 174 ? -16.291 3.643 17.800 1.00 56.38 174 PRO A CA 1
ATOM 1338 C C . PRO A 1 174 ? -16.488 4.891 16.927 1.00 56.38 174 PRO A C 1
ATOM 1340 O O . P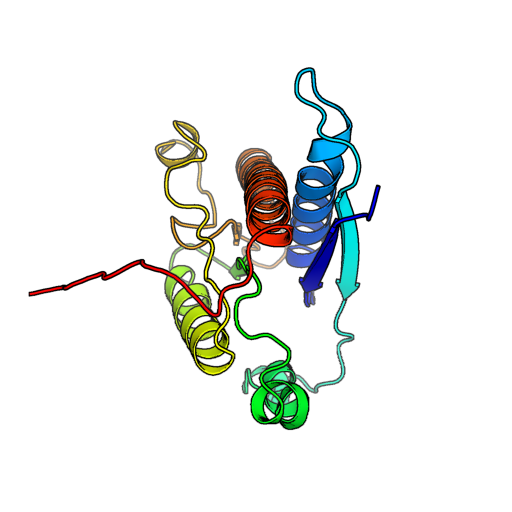RO A 1 174 ? -16.582 6.006 17.432 1.00 56.38 174 PRO A O 1
ATOM 1343 N N . PHE A 1 175 ? -16.590 4.699 15.609 1.00 58.88 175 PHE A N 1
ATOM 1344 C CA . PHE A 1 175 ? -16.826 5.787 14.648 1.00 58.88 175 PHE A CA 1
ATOM 1345 C C . PHE A 1 175 ? -18.237 6.390 14.735 1.00 58.88 175 PHE A C 1
ATOM 1347 O O . PHE A 1 175 ? -18.475 7.497 14.252 1.00 58.88 175 PHE A O 1
ATOM 1354 N N . HIS A 1 176 ? -19.174 5.706 15.396 1.00 53.31 176 HIS A N 1
ATOM 1355 C CA . HIS A 1 176 ? -20.509 6.225 15.659 1.00 53.31 176 HIS A CA 1
ATOM 1356 C C . HIS A 1 176 ? -20.568 6.814 17.077 1.00 53.31 176 HIS A C 1
ATOM 1358 O O . HIS A 1 176 ? -20.570 6.066 18.047 1.00 53.31 176 HIS A O 1
ATOM 1364 N N . HIS A 1 177 ? -20.702 8.147 17.153 1.00 42.78 177 HIS A N 1
ATOM 1365 C CA . HIS A 1 177 ? -20.894 8.999 18.346 1.00 42.78 177 HIS A CA 1
ATOM 1366 C C . HIS A 1 177 ? -19.632 9.539 19.050 1.00 42.78 177 HIS A C 1
ATOM 1368 O O . HIS A 1 177 ? -19.271 9.099 20.136 1.00 42.78 177 HIS A O 1
ATOM 1374 N N . LYS A 1 178 ? -19.059 10.621 18.502 1.00 38.84 178 LYS A N 1
ATOM 1375 C CA . LYS A 1 178 ? -19.116 12.008 19.034 1.00 38.84 178 LYS A CA 1
ATOM 1376 C C . LYS A 1 178 ? -17.955 12.834 18.461 1.00 38.84 178 LYS A C 1
ATOM 1378 O O . LYS A 1 178 ? -16.814 12.668 18.859 1.00 38.84 178 LYS A O 1
ATOM 1383 N N . GLY A 1 179 ? -18.305 13.778 17.584 1.00 48.06 179 GLY A N 1
ATOM 1384 C CA . GLY A 1 179 ? -17.574 15.034 17.405 1.00 48.06 179 GLY A CA 1
ATOM 1385 C C . GLY A 1 179 ? -16.252 14.986 16.641 1.00 48.06 179 GLY A C 1
ATOM 1386 O O . GLY A 1 179 ? -15.206 15.189 17.237 1.00 48.06 179 GLY A O 1
ATOM 1387 N N . TYR A 1 180 ? -16.318 14.908 15.312 1.00 49.91 180 TYR A N 1
ATOM 1388 C CA . TYR A 1 180 ? -15.347 15.598 14.458 1.00 49.91 180 TYR A CA 1
ATOM 1389 C C . TYR A 1 180 ? -16.115 16.306 13.342 1.00 49.91 180 TYR A C 1
ATOM 1391 O O . TYR A 1 180 ? -16.547 15.690 12.373 1.00 49.91 180 TYR A O 1
ATOM 1399 N N . VAL A 1 181 ? -16.349 17.608 13.521 1.00 41.53 181 VAL A N 1
ATOM 1400 C CA . VAL A 1 181 ? -16.893 18.478 12.474 1.00 41.53 181 VAL A CA 1
ATOM 1401 C C . VAL A 1 181 ? -15.708 18.964 11.649 1.00 41.53 181 VAL A C 1
ATOM 1403 O O . VAL A 1 181 ? -15.012 19.890 12.052 1.00 41.53 181 VAL A O 1
ATOM 1406 N N . PHE A 1 182 ? -15.470 18.342 10.497 1.00 44.31 182 PHE A N 1
ATOM 1407 C CA . PHE A 1 182 ? -14.689 18.978 9.441 1.00 44.31 182 PHE A CA 1
ATOM 1408 C C . PHE A 1 182 ? -15.651 19.819 8.605 1.00 44.31 182 PHE A C 1
ATOM 1410 O O . PHE A 1 182 ? -16.417 19.300 7.798 1.00 44.31 182 PHE A O 1
ATOM 1417 N N . LYS A 1 183 ? -15.648 21.130 8.846 1.00 34.75 183 LYS A N 1
ATOM 1418 C CA . LYS A 1 183 ? -16.315 22.106 7.986 1.00 34.75 183 LYS A CA 1
ATOM 1419 C C . LYS A 1 183 ? -15.274 22.585 6.976 1.00 34.75 183 LYS A C 1
ATOM 1421 O O . LYS A 1 183 ? -14.401 23.366 7.338 1.00 34.75 183 LYS A O 1
ATOM 1426 N N . MET A 1 184 ? -15.326 22.077 5.747 1.00 37.81 184 MET A N 1
ATOM 1427 C CA . MET A 1 184 ? -14.641 22.722 4.623 1.00 37.81 184 MET A CA 1
ATOM 1428 C C . MET A 1 184 ? -15.529 23.857 4.106 1.00 37.81 184 MET A C 1
ATOM 1430 O O . MET A 1 184 ? -16.738 23.668 3.957 1.00 37.81 184 MET A O 1
ATOM 1434 N N . MET A 1 185 ? -14.923 25.031 3.914 1.00 43.00 185 MET A N 1
ATOM 1435 C CA . MET A 1 185 ? -15.436 26.090 3.040 1.00 43.00 185 MET A CA 1
ATOM 1436 C C . MET A 1 185 ? -15.097 25.753 1.592 1.00 43.00 185 MET A C 1
ATOM 1438 O O . MET A 1 185 ? -14.015 25.154 1.385 1.00 43.00 185 MET A O 1
#

Foldseek 3Di:
DEAAEAEQEDEDDLCQVVLLSVLLQLLLCCCCPDVNNDPHYHYDYDYDDPPDDPVCVVVPCVVLVVCPVLLVVLVQAAAEDADEEEAQADPGCQVVVLVVVVVSCVSSNYHYDFLACVLDPLQVDDPDDAGDHRRAQYGHCHVPPDHRDPSSSSRSSNNSNVSSVVNVVCVPPDPPDDDDDPDDD

Secondary structure (DSSP, 8-state):
-PPEEEEEEE--SSSHHHHHHHHHHHHHHHTTSSTT--S-EEEEEEE----S-HHHHTSTTHHHHTTHHHHHTTTTTT-EE---EEESSTTSSHHHHHHHHHHHHHHTT-EE---TTTTTHHHH--SS----BTTB-EEE-TTTT-PPPHHHHHHHHHHHHHHHHHHHHHTTS-SSSS-------

Organism: Quercus suber (NCBI:txid58331)

InterPro domains:
  IPR008254 Flavodoxin/nitric oxide synthase [PS50902] (6-163)
  IPR029039 Flavoprotein-like superfamily [G3DSA:3.40.50.360] (1-57)
  IPR029039 Flavoprotein-like superfamily [G3DSA:3.40.50.360] (58-173)
  IPR029039 Flavoprotein-like superfamily [SSF52218] (5-171)

Radius of gyration: 17.0 Å; chains: 1; bounding box: 44×43×47 Å

pLDDT: mean 81.73, std 16.83, range [34.75, 98.06]

Sequence (185 aa):
MTTTRVYVVYYSLHGHVETMAREVQRGANAVQHGANAVQGVEATLWQVPETLSNTILQKFKAFFDATHELWASQALAGKPAGVFWSTGFHGGGRELTALTTITQLAHHGMLFVPLGYTFGSGMFEMNEVKGGSAYGAGTFAADGSRQPTELELQKAFYQGRYIAEITKKLKNQPFHHKGYVFKMM